Protein AF-A0A7J3TE69-F1 (afdb_monomer_lite)

pLDDT: mean 80.67, std 16.2, range [30.92, 96.31]

Structure (mmCIF, N/CA/C/O backbone):
data_AF-A0A7J3TE69-F1
#
_entry.id   AF-A0A7J3TE69-F1
#
loop_
_atom_site.group_PDB
_atom_site.id
_atom_site.type_symbol
_atom_site.label_atom_id
_atom_site.label_alt_id
_atom_site.label_comp_id
_atom_site.label_asym_id
_atom_site.label_entity_id
_atom_site.label_seq_id
_atom_site.pdbx_PDB_ins_code
_atom_site.Cartn_x
_atom_site.Cartn_y
_atom_site.Cartn_z
_atom_site.occupancy
_atom_site.B_iso_or_equiv
_atom_site.auth_seq_id
_atom_site.auth_comp_id
_atom_site.auth_asym_id
_atom_site.auth_atom_id
_atom_site.pdbx_PDB_model_num
ATOM 1 N N . MET A 1 1 ? -0.058 -12.184 32.319 1.00 67.75 1 MET A N 1
ATOM 2 C CA . MET A 1 1 ? -0.973 -11.135 32.800 1.00 67.75 1 MET A CA 1
ATOM 3 C C . MET A 1 1 ? -2.233 -11.792 33.328 1.00 67.75 1 MET A C 1
ATOM 5 O O . MET A 1 1 ? -2.810 -12.617 32.623 1.00 67.75 1 MET A O 1
ATOM 9 N N . GLN A 1 2 ? -2.607 -11.504 34.573 1.00 76.19 2 GLN A N 1
ATOM 10 C CA . GLN A 1 2 ? -3.849 -12.018 35.156 1.00 76.19 2 GLN A CA 1
ATOM 11 C C . GLN A 1 2 ? -5.079 -11.323 34.552 1.00 76.19 2 GLN A C 1
ATOM 13 O O . GLN A 1 2 ? -5.022 -10.153 34.180 1.00 76.19 2 GLN A O 1
ATOM 18 N N . GLU A 1 3 ? -6.214 -12.022 34.517 1.00 75.25 3 GLU A N 1
ATOM 19 C CA . GLU A 1 3 ? -7.466 -11.538 33.918 1.00 75.25 3 GLU A CA 1
ATOM 20 C C . GLU A 1 3 ? -7.947 -10.202 34.528 1.00 75.25 3 GLU A C 1
ATOM 22 O O . GLU A 1 3 ? -8.330 -9.281 33.807 1.00 75.25 3 GLU A O 1
ATOM 27 N N . LYS A 1 4 ? -7.828 -10.037 35.855 1.00 77.81 4 LYS A N 1
ATOM 28 C CA . LYS A 1 4 ? -8.160 -8.779 36.552 1.00 77.81 4 LYS A CA 1
ATOM 29 C C . LYS A 1 4 ? -7.314 -7.593 36.080 1.00 77.81 4 LYS A C 1
ATOM 31 O O . LYS A 1 4 ? -7.837 -6.490 35.935 1.00 77.81 4 LYS A O 1
ATOM 36 N N . SER A 1 5 ? -6.028 -7.822 35.830 1.00 82.06 5 SER A N 1
ATOM 37 C CA . SER A 1 5 ? -5.099 -6.799 35.352 1.00 82.06 5 SER A CA 1
ATOM 38 C C . SER A 1 5 ? -5.395 -6.422 33.905 1.00 82.06 5 SER A C 1
ATOM 40 O O . SER A 1 5 ? -5.456 -5.238 33.590 1.00 82.06 5 SER A O 1
ATOM 42 N N . SER A 1 6 ? -5.692 -7.405 33.049 1.00 86.62 6 SER A N 1
ATOM 43 C CA . SER A 1 6 ? -6.121 -7.171 31.666 1.00 86.62 6 SER A CA 1
ATOM 44 C C . SER A 1 6 ? -7.394 -6.320 31.588 1.00 86.62 6 SER A C 1
ATOM 46 O O . SER A 1 6 ? -7.429 -5.342 30.840 1.00 86.62 6 SER A O 1
ATOM 48 N N . PHE A 1 7 ? -8.413 -6.625 32.402 1.00 87.75 7 PHE A N 1
ATOM 49 C CA . PHE A 1 7 ? -9.635 -5.815 32.465 1.00 87.75 7 PHE A CA 1
ATOM 50 C C . PHE A 1 7 ? -9.373 -4.388 32.941 1.00 87.75 7 PHE A C 1
ATOM 52 O O . PHE A 1 7 ? -9.910 -3.445 32.361 1.00 87.75 7 PHE A O 1
ATOM 59 N N . PHE A 1 8 ? -8.541 -4.216 33.972 1.00 89.94 8 PHE A N 1
ATOM 60 C CA . PHE A 1 8 ? -8.206 -2.890 34.483 1.00 89.94 8 PHE A CA 1
ATOM 61 C C . PHE A 1 8 ? -7.474 -2.047 33.434 1.00 89.94 8 PHE A C 1
ATOM 63 O O . PHE A 1 8 ? -7.824 -0.886 33.230 1.00 89.94 8 PHE A O 1
ATOM 70 N N . ILE A 1 9 ? -6.496 -2.635 32.735 1.00 91.38 9 ILE A N 1
ATOM 71 C CA . ILE A 1 9 ? -5.743 -1.963 31.669 1.00 91.38 9 ILE A CA 1
ATOM 72 C C . ILE A 1 9 ? -6.695 -1.483 30.567 1.00 91.38 9 ILE A C 1
ATOM 74 O O . ILE A 1 9 ? -6.662 -0.306 30.211 1.00 91.38 9 ILE A O 1
ATOM 78 N N . ILE A 1 10 ? -7.581 -2.358 30.074 1.00 90.62 10 ILE A N 1
ATOM 79 C CA . ILE A 1 10 ? -8.560 -2.010 29.031 1.00 90.62 10 ILE A CA 1
ATOM 80 C C . ILE A 1 10 ? -9.524 -0.920 29.518 1.00 90.62 10 ILE A C 1
ATOM 82 O O . ILE A 1 10 ? -9.766 0.045 28.794 1.00 90.62 10 ILE A O 1
ATOM 86 N N . ASP A 1 11 ? -10.056 -1.030 30.739 1.00 88.88 11 ASP A N 1
ATOM 87 C CA . ASP A 1 11 ? -10.980 -0.036 31.301 1.00 88.88 11 ASP A CA 1
ATOM 88 C C . ASP A 1 11 ? -10.334 1.352 31.414 1.00 88.88 11 ASP A C 1
ATOM 90 O O . ASP A 1 11 ? -10.914 2.343 30.959 1.00 88.88 11 ASP A O 1
ATOM 94 N N . ARG A 1 12 ? -9.114 1.433 31.969 1.00 89.31 12 ARG A N 1
ATOM 95 C CA . ARG A 1 12 ? -8.375 2.702 32.075 1.00 89.31 12 ARG A CA 1
ATOM 96 C C . ARG A 1 12 ? -8.058 3.268 30.699 1.00 89.31 12 ARG A C 1
ATOM 98 O O . ARG A 1 12 ? -8.322 4.445 30.468 1.00 89.31 12 ARG A O 1
ATOM 105 N N . TYR A 1 13 ? -7.557 2.441 29.784 1.00 90.62 13 TYR A N 1
ATOM 106 C CA . TYR A 1 13 ? -7.226 2.870 28.429 1.00 90.62 13 TYR A CA 1
ATOM 107 C C . TYR A 1 13 ? -8.443 3.466 27.708 1.00 90.62 13 TYR A C 1
ATOM 109 O O . TYR A 1 13 ? -8.364 4.581 27.193 1.00 90.62 13 TYR A O 1
ATOM 117 N N . LYS A 1 14 ? -9.595 2.785 27.746 1.00 87.44 14 LYS A N 1
ATOM 118 C CA . LYS A 1 14 ? -10.833 3.240 27.089 1.00 87.44 14 LYS A CA 1
ATOM 119 C C . LYS A 1 14 ? -11.410 4.519 27.682 1.00 87.44 14 LYS A C 1
ATOM 121 O O . LYS A 1 14 ? -11.978 5.312 26.941 1.00 87.44 14 LYS A O 1
ATOM 126 N N . LYS A 1 15 ? -11.329 4.695 29.005 1.00 83.94 15 LYS A N 1
ATOM 127 C CA . LYS A 1 15 ? -11.909 5.859 29.700 1.00 83.94 15 LYS A CA 1
ATOM 128 C C . LYS A 1 15 ? -11.039 7.107 29.632 1.00 83.94 15 LYS A C 1
ATOM 130 O O . LYS A 1 15 ? -11.564 8.209 29.757 1.00 83.94 15 LYS A O 1
ATOM 135 N N . MET A 1 16 ? -9.724 6.932 29.527 1.00 86.94 16 MET A N 1
ATOM 136 C CA . MET A 1 16 ? -8.768 8.034 29.641 1.00 86.94 16 MET A CA 1
ATOM 137 C C . MET A 1 16 ? -8.198 8.473 28.289 1.00 86.94 16 MET A C 1
ATOM 139 O O . MET A 1 16 ? -7.751 9.612 28.175 1.00 86.94 16 MET A O 1
ATOM 143 N N . SER A 1 17 ? -8.224 7.609 27.270 1.00 87.25 17 SER A N 1
ATOM 144 C CA . SER A 1 17 ? -7.862 7.995 25.902 1.00 87.25 17 SER A CA 1
ATOM 145 C C . SER A 1 17 ? -8.943 8.888 25.289 1.00 87.25 17 SER A C 1
ATOM 147 O O . SER A 1 17 ? -10.132 8.738 25.568 1.00 87.25 17 SER A O 1
ATOM 149 N N . TYR A 1 18 ? -8.544 9.842 24.455 1.00 83.62 18 TYR A N 1
ATOM 150 C CA . TYR A 1 18 ? -9.440 10.860 23.906 1.00 83.62 18 TYR A CA 1
ATOM 151 C C . TYR A 1 18 ? -8.976 11.324 22.527 1.00 83.62 18 TYR A C 1
ATOM 153 O O . TYR A 1 18 ? -7.894 10.967 22.084 1.00 83.62 18 TYR A O 1
ATOM 161 N N . ILE A 1 19 ? -9.798 12.102 21.827 1.00 81.88 19 ILE A N 1
ATOM 162 C CA . ILE A 1 19 ? -9.431 12.715 20.548 1.00 81.88 19 ILE A CA 1
ATOM 163 C C . ILE A 1 19 ? -9.353 14.232 20.725 1.00 81.88 19 ILE A C 1
ATOM 165 O O . ILE A 1 19 ? -10.189 14.819 21.412 1.00 81.88 19 ILE A O 1
ATOM 169 N N . THR A 1 20 ? -8.348 14.873 20.135 1.00 78.44 20 THR A N 1
ATOM 170 C CA . THR A 1 20 ? -8.208 16.335 20.112 1.0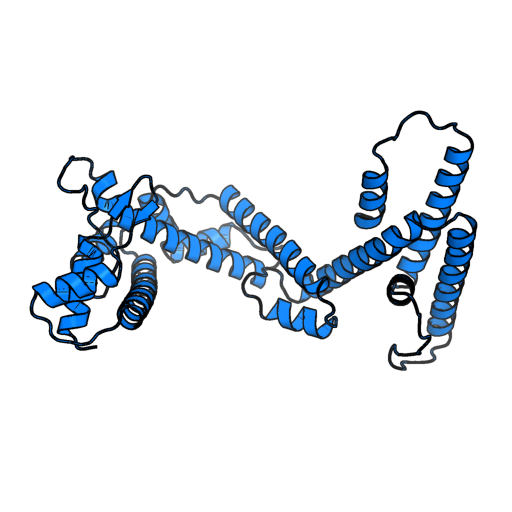0 78.44 20 THR A CA 1
ATOM 171 C C . THR A 1 20 ? -7.841 16.780 18.706 1.00 78.44 20 THR A C 1
ATOM 173 O O . THR A 1 20 ? -6.881 16.279 18.132 1.00 78.44 20 THR A O 1
ATOM 176 N N . GLY A 1 21 ? -8.639 17.665 18.102 1.00 72.44 21 GLY A N 1
ATOM 177 C CA . GLY A 1 21 ? -8.399 18.126 16.728 1.00 72.44 21 GLY A CA 1
ATOM 178 C C . GLY A 1 21 ? -8.255 16.990 15.704 1.00 72.44 21 GLY A C 1
ATOM 179 O O . GLY A 1 21 ? -7.381 17.066 14.850 1.00 72.44 21 GLY A O 1
ATOM 180 N N . TYR A 1 22 ? -9.072 15.933 15.815 1.00 74.38 22 TYR A N 1
ATOM 181 C CA . TYR A 1 22 ? -9.002 14.698 15.009 1.00 74.38 22 TYR A CA 1
ATOM 182 C C . TYR A 1 22 ? -7.755 13.822 15.215 1.00 74.38 22 TYR A C 1
ATOM 184 O O . TYR A 1 22 ? -7.570 12.846 14.494 1.00 74.38 22 TYR A O 1
ATOM 192 N N . ILE A 1 23 ? -6.925 14.119 16.216 1.00 81.81 23 ILE A N 1
ATOM 193 C CA . ILE A 1 23 ? -5.756 13.312 16.571 1.00 81.81 23 ILE A CA 1
ATOM 194 C C . ILE A 1 23 ? -6.097 12.463 17.804 1.00 81.81 23 ILE A C 1
ATOM 196 O O . ILE A 1 23 ? -6.440 13.034 18.849 1.00 81.81 23 ILE A O 1
ATOM 200 N N . PRO A 1 24 ? -6.034 11.120 17.720 1.00 85.44 24 PRO A N 1
ATOM 201 C CA . PRO A 1 24 ? -6.210 10.259 18.883 1.00 85.44 24 PRO A CA 1
ATOM 202 C C . PRO A 1 24 ? -5.036 10.433 19.856 1.00 85.44 24 PRO A C 1
ATOM 204 O O . PRO A 1 24 ? -3.869 10.378 19.475 1.00 85.44 24 PRO A O 1
ATOM 207 N N . VAL A 1 25 ? -5.356 10.626 21.131 1.00 86.12 25 VAL A N 1
ATOM 208 C CA . VAL A 1 25 ? -4.414 10.693 22.248 1.00 86.12 25 VAL A CA 1
ATOM 209 C C . VAL A 1 25 ? -4.677 9.508 23.156 1.00 86.12 25 VAL A C 1
ATOM 211 O O . VAL A 1 25 ? -5.746 9.370 23.755 1.00 86.12 25 VAL A O 1
ATOM 214 N N . GLU A 1 26 ? -3.684 8.638 23.237 1.00 89.44 26 GLU A N 1
ATOM 215 C CA . GLU A 1 26 ? -3.773 7.392 23.978 1.00 89.44 26 GLU A CA 1
ATOM 216 C C . GLU A 1 26 ? -3.303 7.560 25.417 1.00 89.44 26 GLU A C 1
ATOM 218 O O . GLU A 1 26 ? -2.330 8.264 25.697 1.00 89.44 26 GLU A O 1
ATOM 223 N N . TYR A 1 27 ? -3.979 6.879 26.336 1.00 90.50 27 TYR A N 1
ATOM 224 C CA . TYR A 1 27 ? -3.538 6.808 27.719 1.00 90.50 27 TYR A CA 1
ATOM 225 C C . TYR A 1 27 ? -2.358 5.841 27.845 1.00 90.50 27 TYR A C 1
ATOM 227 O O . TYR A 1 27 ? -2.497 4.641 27.607 1.00 90.50 27 TYR A O 1
ATOM 235 N N . GLY A 1 28 ? -1.184 6.377 28.180 1.00 90.50 28 GLY A N 1
ATOM 236 C CA . GLY A 1 28 ? 0.075 5.639 28.125 1.00 90.50 28 GLY A CA 1
ATOM 237 C C . GLY A 1 28 ? 0.238 4.590 29.228 1.00 90.50 28 GLY A C 1
ATOM 238 O O . GLY A 1 28 ? -0.331 4.695 30.317 1.00 90.50 28 GLY A O 1
ATOM 239 N N . ALA A 1 29 ? 1.101 3.599 28.978 1.00 93.19 29 ALA A N 1
ATOM 240 C CA . ALA A 1 29 ? 1.394 2.523 29.926 1.00 93.19 29 ALA A CA 1
ATOM 241 C C . ALA A 1 29 ? 1.879 3.028 31.299 1.00 93.19 29 ALA A C 1
ATOM 243 O O . ALA A 1 29 ? 1.470 2.489 32.326 1.00 93.19 29 ALA A O 1
ATOM 244 N N . LYS A 1 30 ? 2.682 4.102 31.340 1.00 92.88 30 LYS A N 1
ATOM 245 C CA . LYS A 1 30 ? 3.146 4.739 32.591 1.00 92.88 30 LYS A CA 1
ATOM 246 C C . LYS A 1 30 ? 1.998 5.149 33.503 1.00 92.88 30 LYS A C 1
ATOM 248 O O . LYS A 1 30 ? 2.034 4.893 34.709 1.00 92.88 30 LYS A O 1
ATOM 253 N N . ASP A 1 31 ? 0.986 5.780 32.924 1.00 93.12 31 ASP A N 1
ATOM 254 C CA . ASP A 1 31 ? -0.153 6.294 33.669 1.00 93.12 31 ASP A CA 1
ATOM 255 C C . ASP A 1 31 ? -1.071 5.152 34.121 1.00 93.12 31 ASP A C 1
ATOM 257 O O . ASP A 1 31 ? -1.525 5.135 35.266 1.00 93.12 31 ASP A O 1
ATOM 261 N N . ILE A 1 32 ? -1.236 4.126 33.277 1.00 93.19 32 ILE A N 1
ATOM 262 C CA . ILE A 1 32 ? -1.947 2.892 33.634 1.00 93.19 32 ILE A CA 1
ATOM 263 C C . ILE A 1 32 ? -1.267 2.199 34.823 1.00 93.19 32 ILE A C 1
ATOM 265 O O . ILE A 1 32 ? -1.946 1.881 35.796 1.00 93.19 32 ILE A O 1
ATOM 269 N N . ILE A 1 33 ? 0.062 2.033 34.813 1.00 92.19 33 ILE A N 1
ATOM 270 C CA . ILE A 1 33 ? 0.820 1.445 35.938 1.00 92.19 33 ILE A CA 1
ATOM 271 C C . ILE A 1 33 ? 0.638 2.276 37.212 1.00 92.19 33 ILE A C 1
ATOM 273 O O . ILE A 1 33 ? 0.459 1.723 38.300 1.00 92.19 33 ILE A O 1
ATOM 277 N N . SER A 1 34 ? 0.684 3.606 37.096 1.00 91.50 34 SER A N 1
ATOM 278 C CA . SER A 1 34 ? 0.449 4.517 38.222 1.00 91.50 34 SER A CA 1
ATOM 279 C C . SER A 1 34 ? -0.929 4.287 38.847 1.00 91.50 34 SER A C 1
ATOM 281 O O . SER A 1 34 ? -1.051 4.186 40.069 1.00 91.50 34 SER A O 1
ATOM 283 N N . ASP A 1 35 ? -1.964 4.129 38.026 1.00 92.06 35 ASP A N 1
ATOM 284 C CA . ASP A 1 35 ? -3.320 3.876 38.506 1.00 92.06 35 ASP A CA 1
ATOM 285 C C . ASP A 1 35 ? -3.531 2.453 39.024 1.00 92.06 35 ASP A C 1
ATOM 287 O O . ASP A 1 35 ? -4.255 2.275 40.002 1.00 92.06 35 ASP A O 1
ATOM 291 N N . MET A 1 36 ? -2.860 1.454 38.447 1.00 90.12 36 MET A N 1
ATOM 292 C CA . MET A 1 36 ? -2.846 0.083 38.970 1.00 90.12 36 MET A CA 1
ATOM 293 C C . MET A 1 36 ? -2.281 0.048 40.393 1.00 90.12 36 MET A C 1
ATOM 295 O O . MET A 1 36 ? -2.893 -0.541 41.284 1.00 90.12 36 MET A O 1
ATOM 299 N N . LYS A 1 37 ? -1.175 0.766 40.639 1.00 89.50 37 LYS A N 1
ATOM 300 C CA . LYS A 1 37 ? -0.585 0.909 41.981 1.00 89.50 37 LYS A CA 1
ATOM 301 C C . LYS A 1 37 ? -1.543 1.589 42.958 1.00 89.50 37 LYS A C 1
ATOM 303 O O . LYS A 1 37 ? -1.704 1.114 44.078 1.00 89.50 37 LYS A O 1
ATOM 308 N N . LYS A 1 38 ? -2.220 2.669 42.541 1.00 90.12 38 LYS A N 1
ATOM 309 C CA . LYS A 1 38 ? -3.239 3.345 43.372 1.00 90.12 38 LYS A CA 1
ATOM 310 C C . LYS A 1 38 ? -4.443 2.447 43.670 1.00 90.12 38 LYS A C 1
ATOM 312 O O . LYS A 1 38 ? -5.035 2.571 44.735 1.00 90.12 38 LYS A O 1
ATOM 317 N N . ALA A 1 39 ? -4.800 1.560 42.743 1.00 87.00 39 ALA A N 1
ATOM 318 C CA . ALA A 1 39 ? -5.891 0.601 42.891 1.00 87.00 39 ALA A CA 1
ATOM 319 C C . ALA A 1 39 ? -5.508 -0.653 43.704 1.00 87.00 39 ALA A C 1
ATOM 321 O O . ALA A 1 39 ? -6.353 -1.526 43.896 1.00 87.00 39 ALA A O 1
ATOM 322 N N . GLY A 1 40 ? -4.262 -0.757 44.183 1.00 84.62 40 GLY A N 1
ATOM 323 C CA . GLY A 1 40 ? -3.785 -1.910 44.952 1.00 84.62 40 GLY A CA 1
ATOM 324 C C . GLY A 1 40 ? -3.540 -3.166 44.110 1.00 84.62 40 GLY A C 1
ATOM 325 O O . GLY A 1 40 ? -3.572 -4.272 44.642 1.00 84.62 40 GLY A O 1
ATOM 326 N N . ILE A 1 41 ? -3.319 -3.022 42.799 1.00 84.69 41 ILE A N 1
ATOM 327 C CA . ILE A 1 41 ? -2.929 -4.131 41.923 1.00 84.69 41 ILE A CA 1
ATOM 328 C C . ILE A 1 41 ? -1.403 -4.264 41.996 1.00 84.69 41 ILE A C 1
ATOM 330 O O . ILE A 1 41 ? -0.673 -3.494 41.377 1.00 84.69 41 ILE A O 1
ATOM 334 N N . GLU A 1 42 ? -0.921 -5.226 42.788 1.00 69.19 42 GLU A N 1
ATOM 335 C CA . GLU A 1 42 ? 0.509 -5.437 43.087 1.00 69.19 42 GLU A CA 1
ATOM 336 C C . GLU A 1 42 ? 1.292 -6.184 41.982 1.00 69.19 42 GLU A C 1
ATOM 338 O O . GLU A 1 42 ? 2.452 -6.543 42.181 1.00 69.19 42 GLU A O 1
ATOM 343 N N . GLU A 1 43 ? 0.691 -6.439 40.812 1.00 71.94 43 GLU A N 1
ATOM 344 C CA . GLU A 1 43 ? 1.364 -7.159 39.720 1.00 71.94 43 GLU A CA 1
ATOM 345 C C . GLU A 1 43 ? 2.525 -6.317 39.162 1.00 71.94 43 GLU A C 1
ATOM 347 O O . GLU A 1 43 ? 2.350 -5.167 38.752 1.00 71.94 43 GLU A O 1
ATOM 352 N N . ALA A 1 44 ? 3.728 -6.898 39.139 1.00 74.25 44 ALA A N 1
ATOM 353 C CA . ALA A 1 44 ? 4.888 -6.299 38.493 1.00 74.25 44 ALA A CA 1
ATOM 354 C C . ALA A 1 44 ? 4.743 -6.436 36.970 1.00 74.25 44 ALA A C 1
ATOM 356 O O . ALA A 1 44 ? 5.274 -7.370 36.378 1.00 74.25 44 ALA A O 1
ATOM 357 N N . ILE A 1 45 ? 3.982 -5.525 36.361 1.00 85.44 45 ILE A N 1
ATOM 358 C CA . ILE A 1 45 ? 3.821 -5.420 34.908 1.00 85.44 45 ILE A CA 1
ATOM 359 C C . ILE A 1 45 ? 4.657 -4.242 34.411 1.00 85.44 45 ILE A C 1
ATOM 361 O O . ILE A 1 45 ? 4.607 -3.138 34.962 1.00 85.44 45 ILE A O 1
ATOM 365 N N . THR A 1 46 ? 5.439 -4.489 33.370 1.00 90.56 46 THR A N 1
ATOM 366 C CA . THR A 1 46 ? 6.274 -3.488 32.702 1.00 90.56 46 THR A CA 1
ATOM 367 C C . THR A 1 46 ? 5.477 -2.657 31.693 1.00 90.56 46 THR A C 1
ATOM 369 O O . THR A 1 46 ? 4.392 -3.038 31.252 1.00 90.56 46 THR A O 1
ATOM 372 N N . GLU A 1 47 ? 6.020 -1.502 31.298 1.00 93.06 47 GLU A N 1
ATOM 373 C CA . GLU A 1 47 ? 5.407 -0.676 30.249 1.00 93.06 47 GLU A CA 1
ATOM 374 C C . GLU A 1 47 ? 5.304 -1.431 28.917 1.00 93.06 47 GLU A C 1
ATOM 376 O O . GLU A 1 47 ? 4.265 -1.372 28.261 1.00 93.06 47 GLU A O 1
ATOM 381 N N . ASP A 1 48 ? 6.343 -2.188 28.559 1.00 93.88 48 ASP A N 1
ATOM 382 C CA . ASP A 1 48 ? 6.396 -2.962 27.316 1.00 93.88 48 ASP A CA 1
ATOM 383 C C . ASP A 1 48 ? 5.321 -4.054 27.276 1.00 93.88 48 ASP A C 1
ATOM 385 O O . ASP A 1 48 ? 4.669 -4.244 26.251 1.00 93.88 48 ASP A O 1
ATOM 389 N N . GLU A 1 49 ? 5.067 -4.731 28.400 1.00 92.94 49 GLU A N 1
ATOM 390 C CA . GLU A 1 49 ? 4.003 -5.737 28.496 1.00 92.94 49 GLU A CA 1
ATOM 391 C C . GLU A 1 49 ? 2.606 -5.129 28.330 1.00 92.94 49 GLU A C 1
ATOM 393 O O . GLU A 1 49 ? 1.748 -5.740 27.691 1.00 92.94 49 GLU A O 1
ATOM 398 N N . ILE A 1 50 ? 2.366 -3.930 28.874 1.00 92.69 50 ILE A N 1
ATOM 399 C CA . ILE A 1 50 ? 1.096 -3.215 28.682 1.00 92.69 50 ILE A CA 1
ATOM 400 C C . ILE A 1 50 ? 0.952 -2.769 27.231 1.00 92.69 50 ILE A C 1
ATOM 402 O O . ILE A 1 50 ? -0.107 -2.981 26.643 1.00 92.69 50 ILE A O 1
ATOM 406 N N . ASN A 1 51 ? 1.999 -2.189 26.643 1.00 94.38 51 ASN A N 1
ATOM 407 C CA . ASN A 1 51 ? 1.978 -1.732 25.256 1.00 94.38 51 ASN A CA 1
ATOM 408 C C . ASN A 1 51 ? 1.710 -2.899 24.295 1.00 94.38 51 ASN A C 1
ATOM 410 O O . ASN A 1 51 ? 0.779 -2.824 23.495 1.00 94.38 51 ASN A O 1
ATOM 414 N N . ALA A 1 52 ? 2.435 -4.013 24.440 1.00 93.31 52 ALA A N 1
ATOM 415 C CA . ALA A 1 52 ? 2.228 -5.212 23.629 1.00 93.31 52 ALA A CA 1
ATOM 416 C C . ALA A 1 52 ? 0.820 -5.808 23.818 1.00 93.31 52 ALA A C 1
ATOM 418 O O . ALA A 1 52 ? 0.187 -6.267 22.864 1.00 93.31 52 ALA A O 1
ATOM 419 N N . PHE A 1 53 ? 0.294 -5.787 25.047 1.00 93.44 53 PHE A N 1
ATOM 420 C CA . PHE A 1 53 ? -1.069 -6.232 25.328 1.00 93.44 53 PHE A CA 1
ATOM 421 C C . PHE A 1 53 ? -2.128 -5.335 24.672 1.00 93.44 53 PHE A C 1
ATOM 423 O O . PHE A 1 53 ? -3.077 -5.852 24.076 1.00 93.44 53 PHE A O 1
ATOM 430 N N . LEU A 1 54 ? -1.977 -4.011 24.756 1.00 92.81 54 LEU A N 1
ATOM 431 C CA . LEU A 1 54 ? -2.888 -3.046 24.137 1.00 92.81 54 LEU A CA 1
ATOM 432 C C . LEU A 1 54 ? -2.847 -3.138 22.611 1.00 92.81 54 LEU A C 1
ATOM 434 O O . LEU A 1 54 ? -3.904 -3.141 21.984 1.00 92.81 54 LEU A O 1
ATOM 438 N N . GLU A 1 55 ? -1.661 -3.271 22.017 1.00 92.62 55 GLU A N 1
ATOM 439 C CA . GLU A 1 55 ? -1.485 -3.469 20.576 1.00 92.62 55 GLU A CA 1
ATOM 440 C C . GLU A 1 55 ? -2.188 -4.748 20.102 1.00 92.62 55 GLU A C 1
ATOM 442 O O . GLU A 1 55 ? -3.034 -4.710 19.207 1.00 92.62 55 GLU A O 1
ATOM 447 N N . LYS A 1 56 ? -1.936 -5.880 20.768 1.00 93.25 56 LYS A N 1
ATOM 448 C CA . LYS A 1 56 ? -2.608 -7.148 20.453 1.00 93.25 56 LYS A CA 1
ATOM 449 C C . LYS A 1 56 ? -4.130 -7.047 20.595 1.00 93.25 56 LYS A C 1
ATOM 451 O O . LYS A 1 56 ? -4.872 -7.535 19.737 1.00 93.25 56 LYS A O 1
ATOM 456 N N . SER A 1 57 ? -4.603 -6.425 21.674 1.00 92.69 57 SER A N 1
ATOM 457 C CA . SER A 1 57 ? -6.037 -6.251 21.944 1.00 92.69 57 SER A CA 1
ATOM 458 C C . SER A 1 57 ? -6.701 -5.350 20.908 1.00 92.69 57 SER A C 1
ATOM 460 O O . SER A 1 57 ? -7.841 -5.591 20.515 1.00 92.69 57 SER A O 1
ATOM 462 N N . ARG A 1 58 ? -5.980 -4.341 20.419 1.00 92.31 58 ARG A N 1
ATOM 463 C CA . ARG A 1 58 ? -6.422 -3.436 19.359 1.00 92.31 58 ARG A CA 1
ATOM 464 C C . ARG A 1 58 ? -6.555 -4.151 18.024 1.00 92.31 58 ARG A C 1
ATOM 466 O O . ARG A 1 58 ? -7.628 -4.090 17.436 1.00 92.31 58 ARG A O 1
ATOM 473 N N . ASN A 1 59 ? -5.543 -4.913 17.615 1.00 92.25 59 ASN A N 1
ATOM 474 C CA . ASN A 1 59 ? -5.609 -5.717 16.391 1.00 92.25 59 ASN A CA 1
ATOM 475 C C . ASN A 1 59 ? -6.781 -6.712 16.446 1.00 92.25 59 ASN A C 1
ATOM 477 O O . ASN A 1 59 ? -7.581 -6.789 15.518 1.00 92.25 59 ASN A O 1
ATOM 481 N N . THR A 1 60 ? -6.972 -7.368 17.596 1.00 93.56 60 THR A N 1
ATOM 482 C CA . THR A 1 60 ? -8.127 -8.256 17.825 1.00 93.56 60 THR A CA 1
ATOM 483 C C . THR A 1 60 ? -9.459 -7.494 17.753 1.00 93.56 60 THR A C 1
ATOM 485 O O . THR A 1 60 ? -10.445 -7.999 17.218 1.00 93.56 60 THR A O 1
ATOM 488 N N . SER A 1 61 ? -9.507 -6.269 18.288 1.00 93.94 61 SER A N 1
ATOM 489 C CA . SER A 1 61 ? -10.695 -5.409 18.216 1.00 93.94 61 SER A CA 1
ATOM 490 C C . SER A 1 61 ? -11.025 -5.055 16.766 1.00 93.94 61 SER A C 1
ATOM 492 O O . SER A 1 61 ? -12.195 -5.083 16.398 1.00 93.94 61 SER A O 1
ATOM 494 N N . TYR A 1 62 ? -10.018 -4.766 15.937 1.00 95.25 62 TYR A N 1
ATOM 495 C CA . TYR A 1 62 ? -10.205 -4.433 14.522 1.00 95.25 62 TYR A CA 1
ATOM 496 C C . TYR A 1 62 ? -10.772 -5.589 13.724 1.00 95.25 62 TYR A C 1
ATOM 498 O O . TYR A 1 62 ? -11.756 -5.401 13.015 1.00 95.25 62 TYR A O 1
ATOM 506 N N . GLU A 1 63 ? -10.219 -6.787 13.895 1.00 94.94 63 GLU A N 1
ATOM 507 C CA . GLU A 1 63 ? -10.742 -7.993 13.252 1.00 94.94 63 GLU A CA 1
ATOM 508 C C . GLU A 1 63 ? -12.201 -8.247 13.645 1.00 94.94 63 GLU A C 1
ATOM 510 O O . GLU A 1 63 ? -13.038 -8.534 12.791 1.00 94.94 63 GLU A O 1
ATOM 515 N N . LYS A 1 64 ? -12.541 -8.076 14.930 1.00 95.94 64 LYS A N 1
ATOM 516 C CA . LYS A 1 64 ? -13.918 -8.245 15.419 1.00 95.94 64 LYS A CA 1
ATOM 517 C C . LYS A 1 64 ? -14.865 -7.171 14.893 1.00 95.94 64 LYS A C 1
ATOM 519 O O . LYS A 1 64 ? -15.998 -7.491 14.543 1.00 95.94 64 LYS A O 1
ATOM 524 N N . ILE A 1 65 ? -14.431 -5.914 14.830 1.00 96.06 65 ILE A N 1
ATOM 525 C CA . ILE A 1 65 ? -15.231 -4.821 14.260 1.00 96.06 65 ILE A CA 1
ATOM 526 C C . ILE A 1 65 ? -15.472 -5.068 12.781 1.00 96.06 65 ILE A C 1
ATOM 528 O O . ILE A 1 65 ? -16.613 -4.996 12.340 1.00 96.06 65 ILE A O 1
ATOM 532 N N . LEU A 1 66 ? -14.429 -5.423 12.034 1.00 96.31 66 LEU A N 1
ATOM 533 C CA . LEU A 1 66 ? -14.551 -5.756 10.625 1.00 96.31 66 LEU A CA 1
ATOM 534 C C . LEU A 1 66 ? -15.482 -6.958 10.413 1.00 96.31 66 LEU A C 1
ATOM 536 O O . LEU A 1 66 ? -16.350 -6.907 9.547 1.00 96.31 66 LEU A O 1
ATOM 540 N N . GLY A 1 67 ? -15.367 -8.003 11.237 1.00 96.31 67 GLY A N 1
ATOM 541 C CA . GLY A 1 67 ? -16.296 -9.136 11.229 1.00 96.31 67 GLY A CA 1
ATOM 542 C C . GLY A 1 67 ? -17.744 -8.692 11.433 1.00 96.31 67 GLY A C 1
ATOM 543 O O . GLY A 1 67 ? -18.615 -9.059 10.651 1.00 96.31 67 GLY A O 1
ATOM 544 N N . LYS A 1 68 ? -17.991 -7.806 12.404 1.00 96.12 68 LYS A N 1
ATOM 545 C CA . LYS A 1 68 ? -19.325 -7.243 12.653 1.00 96.12 68 LYS A CA 1
ATOM 546 C C . LYS A 1 68 ? -19.854 -6.391 11.505 1.00 96.12 68 LYS A C 1
ATOM 548 O O . LYS A 1 68 ? -21.044 -6.460 11.206 1.00 96.12 68 LYS A O 1
ATOM 553 N N . ILE A 1 69 ? -18.990 -5.605 10.863 1.00 95.69 69 ILE A N 1
ATOM 554 C CA . ILE A 1 69 ? -19.342 -4.858 9.652 1.00 95.69 69 ILE A CA 1
ATOM 555 C C . ILE A 1 69 ? -19.818 -5.846 8.587 1.00 95.69 69 ILE A C 1
ATOM 557 O O . ILE A 1 69 ? -20.944 -5.718 8.119 1.00 95.69 69 ILE A O 1
ATOM 561 N N . LYS A 1 70 ? -19.029 -6.888 8.297 1.00 95.50 70 LYS A N 1
ATOM 562 C CA . LYS A 1 70 ? -19.356 -7.907 7.287 1.00 95.50 70 LYS A CA 1
ATOM 563 C C . LYS A 1 70 ? -20.612 -8.715 7.609 1.00 95.50 70 LYS A C 1
ATOM 565 O O . LYS A 1 70 ? -21.349 -9.072 6.697 1.00 95.50 70 LYS A O 1
ATOM 570 N N . GLU A 1 71 ? -20.896 -8.950 8.889 1.00 96.12 71 GLU A N 1
ATOM 571 C CA . GLU A 1 71 ? -22.146 -9.556 9.378 1.00 96.12 71 GLU A CA 1
ATOM 572 C C . GLU A 1 71 ? -23.374 -8.648 9.198 1.00 96.12 71 GLU A C 1
ATOM 574 O O . GLU A 1 71 ? -24.508 -9.089 9.386 1.00 96.12 71 GLU A O 1
ATOM 579 N N . GLY A 1 72 ? -23.174 -7.383 8.829 1.00 93.31 72 GLY A N 1
ATOM 580 C CA . GLY A 1 72 ? -24.253 -6.441 8.597 1.00 93.31 72 GLY A CA 1
ATOM 581 C C . GLY A 1 72 ? -24.745 -5.759 9.870 1.00 93.31 72 GLY A C 1
ATOM 582 O O . GLY A 1 72 ? -25.900 -5.329 9.901 1.00 93.31 72 GLY A O 1
ATOM 583 N N . HIS A 1 73 ? -23.891 -5.546 10.873 1.00 95.56 73 HIS A N 1
ATOM 584 C CA . HIS A 1 73 ? -24.187 -4.648 11.997 1.00 95.56 73 HIS A CA 1
ATOM 585 C C . HIS A 1 73 ? -24.050 -3.160 11.615 1.00 95.56 73 HIS A C 1
ATOM 587 O O . HIS A 1 73 ? -23.226 -2.804 10.770 1.00 95.56 73 HIS A O 1
ATOM 593 N N . SER A 1 74 ? -24.866 -2.286 12.216 1.00 93.88 74 SER A N 1
ATOM 594 C CA . SER A 1 74 ? -24.732 -0.825 12.054 1.00 93.88 74 SER A CA 1
ATOM 595 C C . SER A 1 74 ? -23.557 -0.272 12.872 1.00 93.88 74 SER A C 1
ATOM 597 O O . SER A 1 74 ? -23.095 -0.913 13.822 1.00 93.88 74 SER A O 1
ATOM 599 N N . VAL A 1 75 ? -23.102 0.948 12.567 1.00 91.69 75 VAL A N 1
ATOM 600 C CA . VAL A 1 75 ? -22.094 1.670 13.368 1.00 91.69 75 VAL A CA 1
ATOM 601 C C . VAL A 1 75 ? -22.549 1.779 14.824 1.00 91.69 75 VAL A C 1
ATOM 603 O O . VAL A 1 75 ? -21.754 1.576 15.745 1.00 91.69 75 VAL A O 1
ATOM 606 N N . PHE A 1 76 ? -23.842 2.028 15.046 1.00 90.19 76 PHE A N 1
ATOM 607 C CA . PHE A 1 76 ? -24.420 2.099 16.384 1.00 90.19 76 PHE A CA 1
ATOM 608 C C . PHE A 1 76 ? -24.330 0.760 17.132 1.00 90.19 76 PHE A C 1
ATOM 610 O O . PHE A 1 76 ? -23.932 0.740 18.297 1.00 90.19 76 PHE A O 1
ATOM 617 N N . ASP A 1 77 ? -24.640 -0.364 16.480 1.00 92.94 77 ASP A N 1
ATOM 618 C CA . ASP A 1 77 ? -24.545 -1.694 17.102 1.00 92.94 77 ASP A CA 1
ATOM 619 C C . ASP A 1 77 ? -23.100 -2.034 17.485 1.00 92.94 77 ASP A C 1
ATOM 621 O O . ASP A 1 77 ? -22.830 -2.536 18.581 1.00 92.94 77 ASP A O 1
ATOM 625 N N . ILE A 1 78 ? -22.156 -1.720 16.592 1.00 94.06 78 ILE A N 1
ATOM 626 C CA . ILE A 1 78 ? -20.722 -1.917 16.818 1.00 94.06 78 ILE A CA 1
ATOM 627 C C . ILE A 1 78 ? -20.255 -1.054 17.993 1.00 94.06 78 ILE A C 1
ATOM 629 O O . ILE A 1 78 ? -19.528 -1.542 18.860 1.00 94.06 78 ILE A O 1
ATOM 633 N N . MET A 1 79 ? -20.710 0.197 18.068 1.00 91.25 79 MET A N 1
ATOM 634 C CA . MET A 1 79 ? -20.421 1.100 19.180 1.00 91.25 79 MET A CA 1
ATOM 635 C C . MET A 1 79 ? -20.960 0.545 20.504 1.00 91.25 79 MET A C 1
ATOM 637 O O . MET A 1 79 ? -20.221 0.482 21.486 1.00 91.25 79 MET A O 1
ATOM 641 N N . GLN A 1 80 ? -22.219 0.098 20.557 1.00 89.25 80 GLN A N 1
ATOM 642 C CA . GLN A 1 80 ? -22.802 -0.468 21.782 1.00 89.25 80 GLN A CA 1
ATOM 643 C C . GLN A 1 80 ? -22.054 -1.720 22.239 1.00 89.25 80 GLN A C 1
ATOM 645 O O . GLN A 1 80 ? -21.711 -1.842 23.419 1.00 89.25 80 GLN A O 1
ATOM 650 N N . TRP A 1 81 ? -21.737 -2.623 21.308 1.00 92.31 81 TRP A N 1
ATOM 651 C CA . TRP A 1 81 ? -20.900 -3.781 21.605 1.00 92.31 81 TRP A CA 1
ATOM 652 C C . TRP A 1 81 ? -19.543 -3.345 22.148 1.00 92.31 81 TRP A C 1
ATOM 654 O O . TRP A 1 81 ? -19.127 -3.813 23.206 1.00 92.31 81 TRP A O 1
ATOM 664 N N . CYS A 1 82 ? -18.873 -2.415 21.470 1.00 91.38 82 CYS A N 1
ATOM 665 C CA . CYS A 1 82 ? -17.560 -1.961 21.886 1.00 91.38 82 CYS A CA 1
ATOM 666 C C . CYS A 1 82 ? -17.608 -1.288 23.265 1.00 91.38 82 CYS A C 1
ATOM 668 O O . CYS A 1 82 ? -16.670 -1.419 24.043 1.00 91.38 82 CYS A O 1
ATOM 670 N N . ARG A 1 83 ? -18.715 -0.633 23.635 1.00 84.50 83 ARG A N 1
ATOM 671 C CA . ARG A 1 83 ? -18.885 0.021 24.941 1.00 84.50 83 ARG A CA 1
ATOM 672 C C . ARG A 1 83 ? -18.906 -0.975 26.083 1.00 84.50 83 ARG A C 1
ATOM 674 O O . ARG A 1 83 ? -18.284 -0.734 27.114 1.00 84.50 83 ARG A O 1
ATOM 681 N N . LEU A 1 84 ? -19.633 -2.067 25.889 1.00 83.69 84 LEU A N 1
ATOM 682 C CA . LEU A 1 84 ? -19.896 -3.067 26.919 1.00 83.69 84 LEU A CA 1
ATOM 683 C C . LEU A 1 84 ? -18.845 -4.179 26.934 1.00 83.69 84 LEU A C 1
ATOM 685 O O . LEU A 1 84 ? -18.634 -4.814 27.963 1.00 83.69 84 LEU A O 1
ATOM 689 N N . SER A 1 85 ? -18.191 -4.414 25.800 1.00 86.25 85 SER A N 1
ATOM 690 C CA . SER A 1 85 ? -17.242 -5.500 25.625 1.00 86.25 85 SER A CA 1
ATOM 691 C C . SER A 1 85 ? -15.843 -5.125 26.097 1.00 86.25 85 SER A C 1
ATOM 693 O O . SER A 1 85 ? -15.302 -4.062 25.780 1.00 86.25 85 SER A O 1
ATOM 695 N N . THR A 1 86 ? -15.224 -6.059 26.806 1.00 81.12 86 THR A N 1
ATOM 696 C CA . THR A 1 86 ? -13.797 -6.047 27.139 1.00 81.12 86 THR A CA 1
ATOM 697 C C . THR A 1 86 ? -12.943 -6.515 25.966 1.00 81.12 86 THR A C 1
ATOM 699 O O . THR A 1 86 ? -11.756 -6.233 25.927 1.00 81.12 86 THR A O 1
ATOM 702 N N . ASP A 1 87 ? -13.549 -7.158 24.967 1.00 85.75 87 ASP A N 1
ATOM 703 C CA . ASP A 1 87 ? -12.873 -7.553 23.730 1.00 85.75 87 ASP A CA 1
ATOM 704 C C . ASP A 1 87 ? -12.684 -6.391 22.746 1.00 85.75 87 ASP A C 1
ATOM 706 O O . ASP A 1 87 ? -12.095 -6.584 21.685 1.00 85.75 87 ASP A O 1
ATOM 710 N N . CYS A 1 88 ? -13.222 -5.211 23.067 1.00 89.81 88 CY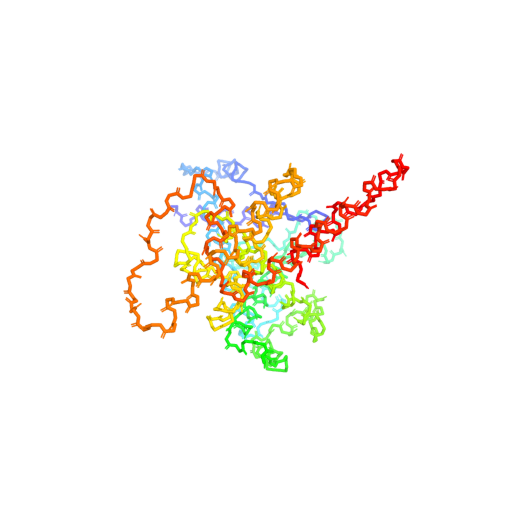S A N 1
ATOM 711 C CA . CYS A 1 88 ? -13.018 -3.994 22.299 1.00 89.81 88 CYS A CA 1
ATOM 712 C C . CYS A 1 88 ? -12.256 -2.978 23.143 1.00 89.81 88 CYS A C 1
ATOM 714 O O . CYS A 1 88 ? -12.794 -2.459 24.125 1.00 89.81 88 CYS A O 1
ATOM 716 N N . VAL A 1 89 ? -11.021 -2.675 22.745 1.00 90.50 89 VAL A N 1
ATOM 717 C CA . VAL A 1 89 ? -10.156 -1.701 23.432 1.00 90.50 89 VAL A CA 1
ATOM 718 C C . VAL A 1 89 ? -10.353 -0.267 22.923 1.00 90.50 89 VAL A C 1
ATOM 720 O O . VAL A 1 89 ? -9.744 0.660 23.450 1.00 90.50 89 VAL A O 1
ATOM 723 N N . ILE A 1 90 ? -11.216 -0.063 21.921 1.00 89.94 90 ILE A N 1
ATOM 724 C CA . ILE A 1 90 ? -11.430 1.253 21.314 1.00 89.94 90 ILE A CA 1
ATOM 725 C C . ILE A 1 90 ? -12.159 2.186 22.299 1.00 89.94 90 ILE A C 1
ATOM 727 O O . ILE A 1 90 ? -13.234 1.839 22.803 1.00 89.94 90 ILE A O 1
ATOM 731 N N . PRO A 1 91 ? -11.600 3.374 22.580 1.00 86.75 91 PRO A N 1
ATOM 732 C CA . PRO A 1 91 ? -12.257 4.414 23.362 1.00 86.75 91 PRO A CA 1
ATOM 733 C C . PRO A 1 91 ? -13.537 4.914 22.683 1.00 86.75 91 PRO A C 1
ATOM 735 O O . PRO A 1 91 ? -13.529 5.278 21.509 1.00 86.75 91 PRO A O 1
ATOM 738 N N . ILE A 1 92 ? -14.636 4.967 23.438 1.00 78.25 92 ILE A N 1
ATOM 739 C CA . ILE A 1 92 ? -15.941 5.457 22.947 1.00 78.25 92 ILE A CA 1
ATOM 740 C C . ILE A 1 92 ? -16.276 6.830 23.492 1.00 78.25 92 ILE A C 1
ATOM 742 O O . ILE A 1 92 ? -16.982 7.576 22.831 1.00 78.25 92 ILE A O 1
ATOM 746 N N . CYS A 1 93 ? -15.776 7.164 24.679 1.00 66.94 93 CYS A N 1
ATOM 747 C CA . CYS A 1 93 ? -15.991 8.464 25.282 1.00 66.94 93 CYS A CA 1
ATOM 748 C C . CYS A 1 93 ? -14.648 9.174 25.416 1.00 66.94 93 CYS A C 1
ATOM 750 O O . CYS A 1 93 ? -13.805 8.739 26.196 1.00 66.94 93 CYS A O 1
ATOM 752 N N . SER A 1 94 ? -14.456 10.274 24.686 1.00 56.34 94 SER A N 1
ATOM 753 C CA . SER A 1 94 ? -13.346 11.190 24.958 1.00 56.34 94 SER A CA 1
ATOM 754 C C . SER A 1 94 ? -13.521 11.836 26.346 1.00 56.34 94 SER A C 1
ATOM 756 O O . SER A 1 94 ? -14.648 12.030 26.805 1.00 56.34 94 SER A O 1
ATOM 758 N N . LEU A 1 95 ? -12.436 12.233 27.022 1.00 52.91 95 LEU A N 1
ATOM 759 C CA . LEU A 1 95 ? -12.494 13.002 28.284 1.00 52.91 95 LEU A CA 1
ATOM 760 C C . LEU A 1 95 ? -13.383 14.267 28.195 1.00 52.91 95 LEU A C 1
ATOM 762 O O . LEU A 1 95 ? -13.808 14.791 29.221 1.00 52.91 95 LEU A O 1
ATOM 766 N N . GLN A 1 96 ? -13.692 14.739 26.981 1.00 48.75 96 GLN A N 1
ATOM 767 C CA . GLN A 1 96 ? -14.582 15.868 26.700 1.00 48.75 96 GLN A CA 1
ATOM 768 C C . GLN A 1 96 ? -16.084 15.515 26.685 1.00 48.75 96 GLN A C 1
ATOM 770 O O . GLN A 1 96 ? -16.910 16.426 26.635 1.00 48.75 96 GLN A O 1
ATOM 775 N N . CYS A 1 97 ? -16.469 14.236 26.802 1.00 51.06 97 CYS A N 1
ATOM 776 C CA . CYS A 1 97 ? -17.877 13.799 26.840 1.00 51.06 97 CYS A CA 1
ATOM 777 C C . CYS A 1 97 ? -18.689 14.412 27.988 1.00 51.06 97 CYS A C 1
ATOM 779 O O . CYS A 1 97 ? -19.915 14.426 27.943 1.00 51.06 97 CYS A O 1
ATOM 781 N N . SER A 1 98 ? -18.024 14.887 29.040 1.00 50.16 98 SER A N 1
ATOM 782 C CA . SER A 1 98 ? -18.665 15.466 30.219 1.00 50.16 98 SER A CA 1
ATOM 783 C C . SER A 1 98 ? -18.896 16.978 30.126 1.00 50.16 98 SER A C 1
ATOM 785 O O . SER A 1 98 ? -19.540 17.521 31.022 1.00 50.16 98 SER A O 1
ATOM 787 N N . VAL A 1 99 ? -18.394 17.669 29.087 1.00 45.34 99 VAL A N 1
ATOM 788 C CA . VAL A 1 99 ? -18.320 19.147 29.094 1.00 45.34 99 VAL A CA 1
ATOM 789 C C . VAL A 1 99 ? -19.181 19.845 28.032 1.00 45.34 99 VAL A C 1
ATOM 791 O O . VAL A 1 99 ? -19.559 20.995 28.244 1.00 45.34 99 VAL A O 1
ATOM 794 N N . SER A 1 100 ? -19.609 19.201 26.945 1.00 43.62 100 SER A N 1
ATOM 795 C CA . SER A 1 100 ? -20.547 19.851 26.012 1.00 43.62 100 SER A CA 1
ATOM 796 C C . SER A 1 100 ? -21.357 18.853 25.196 1.00 43.62 100 SER A C 1
ATOM 798 O O . SER A 1 100 ? -20.796 17.904 24.659 1.00 43.62 100 SER A O 1
ATOM 800 N N . GLY A 1 101 ? -22.667 19.101 25.087 1.00 42.62 101 GLY A N 1
ATOM 801 C CA . GLY A 1 101 ? -23.670 18.277 24.397 1.00 42.62 101 GLY A CA 1
ATOM 802 C C . GLY A 1 101 ? -23.552 18.240 22.870 1.00 42.62 101 GLY A C 1
ATOM 803 O O . GLY A 1 101 ? -24.534 18.481 22.178 1.00 42.62 101 GLY A O 1
ATOM 804 N N . ALA A 1 102 ? -22.356 17.968 22.354 1.00 47.00 102 ALA A N 1
ATOM 805 C CA . ALA A 1 102 ? -22.113 17.636 20.959 1.00 47.00 102 ALA A CA 1
ATOM 806 C C . ALA A 1 102 ? -21.766 16.144 20.889 1.00 47.00 102 ALA A C 1
ATOM 808 O O . ALA A 1 102 ? -20.622 15.756 21.135 1.00 47.00 102 ALA A O 1
ATOM 809 N N . ASP A 1 103 ? -22.763 15.313 20.578 1.00 51.72 103 ASP A N 1
ATOM 810 C CA . ASP A 1 103 ? -22.606 13.858 20.437 1.00 51.72 103 ASP A CA 1
ATOM 811 C C . ASP A 1 103 ? -21.483 13.490 19.441 1.00 51.72 103 ASP A C 1
ATOM 813 O O . ASP A 1 103 ? -20.774 12.504 19.638 1.00 51.72 103 ASP A O 1
ATOM 817 N N . ASP A 1 104 ? -21.223 14.346 18.447 1.00 51.62 104 ASP A N 1
ATOM 818 C CA . ASP A 1 104 ? -20.159 14.170 17.448 1.00 51.62 104 ASP A CA 1
ATOM 819 C C . ASP A 1 104 ? -18.736 14.181 18.047 1.00 51.62 104 ASP A C 1
ATOM 821 O O . ASP A 1 104 ? -17.840 13.498 17.548 1.00 51.62 104 ASP A O 1
ATOM 825 N N . VAL A 1 105 ? -18.508 14.917 19.145 1.00 56.88 105 VAL A N 1
ATOM 826 C CA . VAL A 1 105 ? -17.209 14.947 19.853 1.00 56.88 105 VAL A CA 1
ATOM 827 C C . VAL A 1 105 ? -17.094 13.780 20.834 1.00 56.88 105 VAL A C 1
ATOM 829 O O . VAL A 1 105 ? -15.988 13.303 21.122 1.00 56.88 105 VAL A O 1
ATOM 832 N N . ALA A 1 106 ? -18.232 13.291 21.334 1.00 60.50 106 ALA A N 1
ATOM 833 C CA . ALA A 1 106 ? -18.258 12.216 22.311 1.00 60.50 106 ALA A CA 1
ATOM 834 C C . ALA A 1 106 ? -17.662 10.926 21.730 1.00 60.50 106 ALA A C 1
ATOM 836 O O . ALA A 1 106 ? -16.786 10.329 22.357 1.00 60.50 106 ALA A O 1
ATOM 837 N N . TYR A 1 107 ? -18.047 10.590 20.494 1.00 77.50 107 TYR A N 1
ATOM 838 C CA . TYR A 1 107 ? -17.643 9.370 19.785 1.00 77.50 107 TYR A CA 1
ATOM 839 C C . TYR A 1 107 ? -16.482 9.561 18.805 1.00 77.50 107 TYR A C 1
ATOM 841 O O . TYR A 1 107 ? -16.154 8.644 18.056 1.00 77.50 107 TYR A O 1
ATOM 849 N N . GLY A 1 108 ? -15.833 10.729 18.797 1.00 79.69 108 GLY A N 1
ATOM 850 C CA . GLY A 1 108 ? -14.842 11.068 17.775 1.00 79.69 108 GLY A CA 1
ATOM 851 C C . GLY A 1 108 ? -13.674 10.075 17.675 1.00 79.69 108 GLY A C 1
ATOM 852 O O . GLY A 1 108 ? -13.240 9.773 16.567 1.00 79.69 108 GLY A O 1
ATOM 853 N N . TYR A 1 109 ? -13.205 9.511 18.798 1.00 87.44 109 TYR A N 1
ATOM 854 C CA . TYR A 1 109 ? -12.160 8.473 18.781 1.00 87.44 109 TYR A CA 1
ATOM 855 C C . TYR A 1 109 ? -12.674 7.184 18.129 1.00 87.44 109 TYR A C 1
ATOM 857 O O . TYR A 1 109 ? -12.047 6.660 17.212 1.00 87.44 109 TYR A O 1
ATOM 865 N N . PHE A 1 110 ? -13.832 6.687 18.570 1.00 89.94 110 PHE A N 1
ATOM 866 C CA . PHE A 1 110 ? -14.449 5.493 17.996 1.00 89.94 110 PHE A CA 1
ATOM 867 C C . PHE A 1 110 ? -14.683 5.658 16.492 1.00 89.94 110 PHE A C 1
ATOM 869 O O . PHE A 1 110 ? -14.298 4.791 15.713 1.00 89.94 110 PHE A O 1
ATOM 876 N N . ASN A 1 111 ? -15.228 6.802 16.081 1.00 88.50 111 ASN A N 1
ATOM 877 C CA . ASN A 1 111 ? -15.485 7.097 14.680 1.00 88.50 111 ASN A CA 1
ATOM 878 C C . ASN A 1 111 ? -14.193 7.153 13.856 1.00 88.50 111 ASN A C 1
ATOM 880 O O . ASN A 1 111 ? -14.144 6.601 12.759 1.00 88.50 111 ASN A O 1
ATOM 884 N N . PHE A 1 112 ? -13.140 7.780 14.388 1.00 89.19 112 PHE A N 1
ATOM 885 C CA . PHE A 1 112 ? -11.819 7.801 13.759 1.00 89.19 112 PHE A CA 1
ATOM 886 C C . PHE A 1 112 ? -11.288 6.381 13.523 1.00 89.19 112 PHE A C 1
ATOM 888 O O . PHE A 1 112 ? -10.852 6.049 12.422 1.00 89.19 112 PHE A O 1
ATOM 895 N N . GLU A 1 113 ? -11.373 5.524 14.538 1.00 91.81 113 GLU A N 1
ATOM 896 C CA . GLU A 1 113 ? -10.885 4.152 14.453 1.00 91.81 113 GLU A CA 1
ATOM 897 C C . GLU A 1 113 ? -11.703 3.286 13.491 1.00 91.81 113 GLU A C 1
ATOM 899 O O . GLU A 1 113 ? -11.127 2.582 12.665 1.00 91.81 113 GLU A O 1
ATOM 904 N N . VAL A 1 114 ? -13.035 3.360 13.543 1.00 92.50 114 VAL A N 1
ATOM 905 C CA . VAL A 1 114 ? -13.909 2.621 12.618 1.00 92.50 114 VAL A CA 1
ATOM 906 C C . VAL A 1 114 ? -13.679 3.070 11.179 1.00 92.50 114 VAL A C 1
ATOM 908 O O . VAL A 1 114 ? -13.545 2.224 10.298 1.00 92.50 114 VAL A O 1
ATOM 911 N N . LYS A 1 115 ? -13.553 4.380 10.940 1.00 92.12 115 LYS A N 1
ATOM 912 C CA . LYS A 1 115 ? -13.205 4.916 9.622 1.00 92.12 115 LYS A CA 1
ATOM 913 C C . LYS A 1 115 ? -11.881 4.341 9.122 1.00 92.12 115 LYS A C 1
ATOM 915 O O . LYS A 1 115 ? -11.834 3.845 8.003 1.00 92.12 115 LYS A O 1
ATOM 920 N N . ARG A 1 116 ? -10.845 4.312 9.965 1.00 92.31 116 ARG A N 1
ATOM 921 C CA . ARG A 1 116 ? -9.552 3.714 9.607 1.00 92.31 116 ARG A CA 1
ATOM 922 C C . ARG A 1 116 ? -9.665 2.223 9.273 1.00 92.31 116 ARG A C 1
ATOM 924 O O . ARG A 1 116 ? -9.023 1.765 8.335 1.00 92.31 116 ARG A O 1
ATOM 931 N N . ILE A 1 117 ? -10.470 1.457 10.014 1.00 94.62 117 ILE A N 1
ATOM 932 C CA . ILE A 1 117 ? -10.706 0.030 9.726 1.00 94.62 117 ILE A CA 1
ATOM 933 C C . ILE A 1 117 ? -11.358 -0.142 8.348 1.00 94.62 117 ILE A C 1
ATOM 935 O O . ILE A 1 117 ? -10.924 -0.992 7.573 1.00 94.62 117 ILE A O 1
ATOM 939 N N . ILE A 1 118 ? -12.370 0.672 8.035 1.00 93.00 118 ILE A N 1
ATOM 940 C CA . ILE A 1 118 ? -13.060 0.647 6.738 1.00 93.00 118 ILE A CA 1
ATOM 941 C C . ILE A 1 118 ? -12.104 1.035 5.610 1.00 93.00 118 ILE A C 1
ATOM 943 O O . ILE A 1 118 ? -12.077 0.356 4.589 1.00 93.00 118 ILE A O 1
ATOM 947 N N . GLU A 1 119 ? -11.314 2.097 5.788 1.00 91.75 119 GLU A N 1
ATOM 948 C CA . GLU A 1 119 ? -10.315 2.534 4.806 1.00 91.75 119 GLU A CA 1
ATOM 949 C C . GLU A 1 119 ? -9.293 1.425 4.545 1.00 91.75 119 GLU A C 1
ATOM 951 O O . GLU A 1 119 ? -9.120 1.034 3.396 1.00 91.75 119 GLU A O 1
ATOM 956 N N . ASN A 1 120 ? -8.708 0.830 5.588 1.00 92.88 120 ASN A N 1
ATOM 957 C CA . ASN A 1 120 ? -7.748 -0.267 5.443 1.00 92.88 120 ASN A CA 1
ATOM 958 C C . ASN A 1 120 ? -8.343 -1.485 4.722 1.00 92.88 120 ASN A C 1
ATOM 960 O O . ASN A 1 120 ? -7.678 -2.104 3.891 1.00 92.88 120 ASN A O 1
ATOM 964 N N . GLU A 1 121 ? -9.591 -1.844 5.029 1.00 93.62 121 GLU A N 1
ATOM 965 C CA . GLU A 1 121 ? -10.256 -2.956 4.354 1.00 93.62 121 GLU A CA 1
ATOM 966 C C . GLU A 1 121 ? -10.574 -2.626 2.892 1.00 93.62 121 GLU A C 1
ATOM 968 O O . GLU A 1 121 ? -10.370 -3.469 2.016 1.00 93.62 121 GLU A O 1
ATOM 973 N N . LEU A 1 122 ? -11.025 -1.399 2.615 1.00 91.75 122 LEU A N 1
ATOM 974 C CA . LEU A 1 122 ? -11.225 -0.905 1.257 1.00 91.75 122 LEU A CA 1
ATOM 975 C C . LEU A 1 122 ? -9.916 -1.005 0.471 1.00 91.75 122 LEU A C 1
ATOM 977 O O . LEU A 1 122 ? -9.905 -1.593 -0.607 1.00 91.75 122 LEU A O 1
ATOM 981 N N . GLU A 1 123 ? -8.804 -0.510 1.018 1.00 91.62 123 GLU A N 1
ATOM 982 C CA . GLU A 1 123 ? -7.496 -0.626 0.374 1.00 91.62 123 GLU A CA 1
ATOM 983 C C . GLU A 1 123 ? -7.126 -2.087 0.103 1.00 91.62 123 GLU A C 1
ATOM 985 O O . GLU A 1 123 ? -6.718 -2.421 -1.009 1.00 91.62 123 GLU A O 1
ATOM 990 N N . ARG A 1 124 ? -7.308 -2.978 1.085 1.00 92.00 124 ARG A N 1
ATOM 991 C CA . ARG A 1 124 ? -7.001 -4.407 0.946 1.00 92.00 124 ARG A CA 1
ATOM 992 C C . ARG A 1 124 ? -7.801 -5.055 -0.185 1.00 92.00 124 ARG A C 1
ATOM 994 O O . ARG A 1 124 ? -7.228 -5.791 -0.989 1.00 92.00 124 ARG A O 1
ATOM 1001 N N . ILE A 1 125 ? -9.107 -4.787 -0.254 1.00 91.56 125 ILE A N 1
ATOM 1002 C CA . ILE A 1 125 ? -9.991 -5.311 -1.304 1.00 91.56 125 ILE A CA 1
ATOM 1003 C C . ILE A 1 125 ? -9.568 -4.765 -2.667 1.00 91.56 125 ILE A C 1
ATOM 1005 O O . ILE A 1 125 ? -9.387 -5.543 -3.599 1.00 91.56 125 ILE A O 1
ATOM 1009 N N . LEU A 1 126 ? -9.361 -3.451 -2.779 1.00 92.25 126 LEU A N 1
ATOM 1010 C CA . LEU A 1 126 ? -8.988 -2.799 -4.035 1.00 92.25 126 LEU A CA 1
ATOM 1011 C C . LEU A 1 126 ? -7.635 -3.285 -4.565 1.00 92.25 126 LEU A C 1
ATOM 1013 O O . LEU A 1 126 ? -7.517 -3.582 -5.753 1.00 92.25 126 LEU A O 1
ATOM 1017 N N . ARG A 1 127 ? -6.628 -3.424 -3.694 1.00 91.38 127 ARG A N 1
ATOM 1018 C CA . ARG A 1 127 ? -5.319 -3.994 -4.054 1.00 91.38 127 ARG A CA 1
ATOM 1019 C C . ARG A 1 127 ? -5.455 -5.434 -4.533 1.00 91.38 127 ARG A C 1
ATOM 1021 O O . ARG A 1 127 ? -4.876 -5.783 -5.556 1.00 91.38 127 ARG A O 1
ATOM 1028 N N . GLY A 1 128 ? -6.234 -6.247 -3.815 1.00 89.50 128 GLY A N 1
ATOM 1029 C CA . GLY A 1 128 ? -6.514 -7.632 -4.193 1.00 89.50 128 GLY A CA 1
ATOM 1030 C C . GLY A 1 128 ? -7.153 -7.726 -5.577 1.00 89.50 128 GLY A C 1
ATOM 1031 O O . GLY A 1 128 ? -6.624 -8.415 -6.442 1.00 89.50 128 GLY A O 1
ATOM 1032 N N . PHE A 1 129 ? -8.213 -6.949 -5.813 1.00 91.12 129 PHE A N 1
ATOM 1033 C CA . PHE A 1 129 ? -8.894 -6.879 -7.107 1.00 91.12 129 PHE A CA 1
ATOM 1034 C C . PHE A 1 129 ? -7.958 -6.459 -8.236 1.00 91.12 129 PHE A C 1
ATOM 1036 O O . PHE A 1 129 ? -7.928 -7.103 -9.283 1.00 91.12 129 PHE A O 1
ATOM 1043 N N . ARG A 1 130 ? -7.177 -5.391 -8.029 1.00 91.44 130 ARG A N 1
ATOM 1044 C CA . ARG A 1 130 ? -6.250 -4.895 -9.049 1.00 91.44 130 ARG A CA 1
ATOM 1045 C C . ARG A 1 130 ? -5.164 -5.919 -9.388 1.00 91.44 130 ARG A C 1
ATOM 1047 O O . ARG A 1 130 ? -4.801 -6.047 -10.556 1.00 91.44 130 ARG A O 1
ATOM 1054 N N . LYS A 1 131 ? -4.675 -6.653 -8.388 1.00 89.19 131 LYS A N 1
ATOM 1055 C CA . LYS A 1 131 ? -3.662 -7.699 -8.568 1.00 89.19 131 LYS A CA 1
ATOM 1056 C C . LYS A 1 131 ? -4.217 -8.944 -9.256 1.00 89.19 131 LYS A C 1
ATOM 1058 O O . LYS A 1 131 ? -3.517 -9.556 -10.054 1.00 89.19 131 LYS A O 1
ATOM 1063 N N . GLU A 1 132 ? -5.457 -9.318 -8.952 1.00 88.88 132 GLU A N 1
ATOM 1064 C CA . GLU A 1 132 ? -6.106 -10.514 -9.500 1.00 88.88 132 GLU A CA 1
ATOM 1065 C C . GLU A 1 132 ? -6.602 -10.312 -10.936 1.00 88.88 132 GLU A C 1
ATOM 1067 O O . GLU A 1 132 ? -6.403 -11.176 -11.786 1.00 88.88 132 GLU A O 1
ATOM 1072 N N . HIS A 1 133 ? -7.223 -9.166 -11.219 1.00 88.50 133 HIS A N 1
ATOM 1073 C CA . HIS A 1 133 ? -7.874 -8.897 -12.505 1.00 88.50 133 HIS A CA 1
ATOM 1074 C C . HIS A 1 133 ? -7.024 -8.058 -13.468 1.00 88.50 133 HIS A C 1
ATOM 1076 O O . HIS A 1 133 ? -7.445 -7.801 -14.596 1.00 88.50 133 HIS A O 1
ATOM 1082 N N . GLY A 1 134 ? -5.831 -7.631 -13.047 1.00 87.69 134 GLY A N 1
ATOM 1083 C CA . GLY A 1 134 ? -4.949 -6.825 -13.883 1.00 87.69 134 GLY A CA 1
ATOM 1084 C C . GLY A 1 134 ? -5.596 -5.485 -14.274 1.00 87.69 134 GLY A C 1
ATOM 1085 O O . GLY A 1 134 ? -6.429 -4.970 -13.527 1.00 87.69 134 GLY A O 1
ATOM 1086 N N . PRO A 1 135 ? -5.261 -4.911 -15.443 1.00 86.00 135 PRO A N 1
ATOM 1087 C CA . PRO A 1 135 ? -5.840 -3.652 -15.922 1.00 86.00 135 PRO A CA 1
ATOM 1088 C C . PRO A 1 135 ? -7.312 -3.768 -16.364 1.00 86.00 135 PRO A C 1
ATOM 1090 O O . PRO A 1 135 ? -7.959 -2.751 -16.602 1.00 86.00 135 PRO A O 1
ATOM 1093 N N . GLU A 1 136 ? -7.856 -4.983 -16.471 1.00 86.19 136 GLU A N 1
ATOM 1094 C CA . GLU A 1 136 ? -9.229 -5.248 -16.926 1.00 86.19 136 GLU A CA 1
ATOM 1095 C C . GLU A 1 136 ? -10.253 -5.271 -15.776 1.00 86.19 136 GLU A C 1
ATOM 1097 O O . GLU A 1 136 ? -11.395 -5.696 -15.960 1.00 86.19 136 GLU A O 1
ATOM 1102 N N . TYR A 1 137 ? -9.870 -4.821 -14.577 1.00 85.12 137 TYR A N 1
ATOM 1103 C CA . TYR A 1 137 ? -10.766 -4.811 -13.425 1.00 85.12 137 TYR A CA 1
ATOM 1104 C C . TYR A 1 137 ? -12.037 -3.984 -13.690 1.00 85.12 137 TYR A C 1
ATOM 1106 O O . TYR A 1 137 ? -12.012 -2.876 -14.232 1.00 85.12 137 TYR A O 1
ATOM 1114 N N . ASN A 1 138 ? -13.175 -4.511 -13.243 1.00 88.75 138 ASN A N 1
ATOM 1115 C CA . ASN A 1 138 ? -14.472 -3.863 -13.375 1.00 88.75 138 ASN A CA 1
ATOM 1116 C C . ASN A 1 138 ? -14.900 -3.247 -12.040 1.00 88.75 138 ASN A C 1
ATOM 1118 O O . ASN A 1 138 ? -15.035 -3.932 -11.026 1.00 88.75 138 ASN A O 1
ATOM 1122 N N . ILE A 1 139 ? -15.160 -1.940 -12.038 1.00 88.88 139 ILE A N 1
ATOM 1123 C CA . ILE A 1 139 ? -15.542 -1.228 -10.814 1.00 88.88 139 ILE A CA 1
ATOM 1124 C C . ILE A 1 139 ? -16.926 -1.647 -10.325 1.00 88.88 139 ILE A C 1
ATOM 1126 O O . ILE A 1 139 ? -17.151 -1.658 -9.119 1.00 88.88 139 ILE A O 1
ATOM 1130 N N . ALA A 1 140 ? -17.834 -2.053 -11.214 1.00 90.00 140 ALA A N 1
ATOM 1131 C CA . ALA A 1 140 ? -19.132 -2.568 -10.788 1.00 90.00 140 ALA A CA 1
ATOM 1132 C C . ALA A 1 140 ? -18.979 -3.826 -9.913 1.00 90.00 140 ALA A C 1
ATOM 1134 O O . ALA A 1 140 ? -19.671 -3.957 -8.904 1.00 90.00 140 ALA A O 1
ATOM 1135 N N . ASP A 1 141 ? -18.023 -4.699 -10.244 1.00 91.19 141 ASP A N 1
ATOM 1136 C CA . ASP A 1 141 ? -17.747 -5.915 -9.473 1.00 91.19 141 ASP A CA 1
ATOM 1137 C C . ASP A 1 141 ? -17.099 -5.577 -8.124 1.00 91.19 141 ASP A C 1
ATOM 1139 O O . ASP A 1 141 ? -17.490 -6.126 -7.092 1.00 91.19 141 ASP A O 1
ATOM 1143 N N . ILE A 1 142 ? -16.189 -4.597 -8.102 1.00 91.19 142 ILE A N 1
ATOM 1144 C CA . ILE A 1 142 ? -15.612 -4.056 -6.862 1.00 91.19 142 ILE A CA 1
ATOM 1145 C C . ILE A 1 142 ? -16.716 -3.506 -5.954 1.00 91.19 142 ILE A C 1
ATOM 1147 O O . ILE A 1 142 ? -16.802 -3.882 -4.786 1.00 91.19 142 ILE A O 1
ATOM 1151 N N . LEU A 1 143 ? -17.578 -2.632 -6.480 1.00 89.88 143 LEU A N 1
ATOM 1152 C CA . LEU A 1 143 ? -18.680 -2.041 -5.721 1.00 89.88 143 LEU A CA 1
ATOM 1153 C C . LEU A 1 143 ? -19.644 -3.120 -5.215 1.00 89.88 143 LEU A C 1
ATOM 1155 O O . LEU A 1 143 ? -20.090 -3.042 -4.074 1.00 89.88 143 LEU A O 1
ATOM 1159 N N . SER A 1 144 ? -19.903 -4.161 -6.012 1.00 90.69 144 SER A N 1
ATOM 1160 C CA . SER A 1 144 ? -20.714 -5.302 -5.583 1.00 90.69 144 SER A CA 1
ATOM 1161 C C . SER A 1 144 ? -20.075 -6.079 -4.431 1.00 90.69 144 SER A C 1
ATOM 1163 O O . SER A 1 144 ? -20.802 -6.538 -3.551 1.00 90.69 144 SER A O 1
ATOM 1165 N N . VAL A 1 145 ? -18.748 -6.241 -4.406 1.00 91.88 145 VAL A N 1
ATOM 1166 C CA . VAL A 1 145 ? -18.055 -6.874 -3.273 1.00 91.88 145 VAL A CA 1
ATOM 1167 C C . VAL A 1 145 ? -18.116 -5.995 -2.031 1.00 91.88 145 VAL A C 1
ATOM 1169 O O . VAL A 1 145 ? -18.405 -6.502 -0.950 1.00 91.88 145 VAL A O 1
ATOM 1172 N N . LEU A 1 146 ? -17.912 -4.685 -2.173 1.00 91.06 146 LEU A N 1
ATOM 1173 C CA . LEU A 1 146 ? -18.020 -3.746 -1.054 1.00 91.06 146 LEU A CA 1
ATOM 1174 C C . LEU A 1 146 ? -19.436 -3.712 -0.463 1.00 91.06 146 LEU A C 1
ATOM 1176 O O . LEU A 1 146 ? -19.588 -3.619 0.755 1.00 91.06 146 LEU A O 1
ATOM 1180 N N . ASP A 1 147 ? -20.467 -3.808 -1.303 1.00 90.62 147 ASP A N 1
ATOM 1181 C CA . ASP A 1 147 ? -21.860 -3.895 -0.861 1.00 90.62 147 ASP A CA 1
ATOM 1182 C C . ASP A 1 147 ? -22.152 -5.232 -0.164 1.00 90.62 147 ASP A C 1
ATOM 1184 O O . ASP A 1 147 ? -22.701 -5.255 0.937 1.00 90.62 147 ASP A O 1
ATOM 1188 N N . LYS A 1 148 ? -21.687 -6.349 -0.740 1.00 91.69 148 LYS A N 1
ATOM 1189 C CA . LYS A 1 148 ? -21.822 -7.689 -0.147 1.00 91.69 148 LYS A CA 1
ATOM 1190 C C . LYS A 1 148 ? -21.155 -7.796 1.227 1.00 91.69 148 LYS A C 1
ATOM 1192 O O . LYS A 1 148 ? -21.705 -8.437 2.120 1.00 91.69 148 LYS A O 1
ATOM 1197 N N . ASP A 1 149 ? -20.005 -7.152 1.401 1.00 92.50 149 ASP A N 1
ATOM 1198 C CA . ASP A 1 149 ? -19.286 -7.072 2.676 1.00 92.50 149 ASP A CA 1
ATOM 1199 C C . ASP A 1 149 ? -19.855 -5.983 3.611 1.00 92.50 149 ASP A C 1
ATOM 1201 O O . ASP A 1 149 ? -19.267 -5.698 4.654 1.00 92.50 149 ASP A O 1
ATOM 1205 N N . ASN A 1 150 ? -21.000 -5.376 3.267 1.00 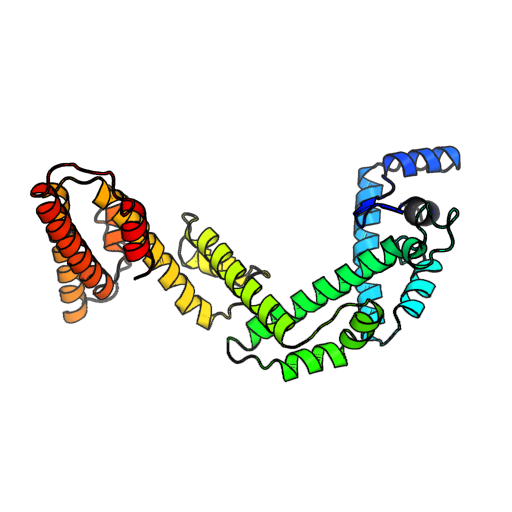92.56 150 ASN A N 1
ATOM 1206 C CA . ASN A 1 150 ? -21.680 -4.302 4.004 1.00 92.56 150 ASN A CA 1
ATOM 1207 C C . ASN A 1 150 ? -20.820 -3.039 4.238 1.00 92.56 150 ASN A C 1
ATOM 1209 O O . ASN A 1 150 ? -21.207 -2.152 5.007 1.00 92.56 150 ASN A O 1
ATOM 1213 N N . LEU A 1 151 ? -19.677 -2.911 3.557 1.00 91.12 151 LEU A N 1
ATOM 1214 C CA . LEU A 1 151 ? -18.766 -1.776 3.695 1.00 91.12 151 LEU A CA 1
ATOM 1215 C C . LEU A 1 151 ? -19.401 -0.493 3.172 1.00 91.12 151 LEU A C 1
ATOM 1217 O O . LEU A 1 151 ? -19.200 0.555 3.776 1.00 91.12 151 LEU A O 1
ATOM 1221 N N . PHE A 1 152 ? -20.203 -0.561 2.106 1.00 88.06 152 PHE A N 1
ATOM 1222 C CA . PHE A 1 152 ? -20.877 0.614 1.547 1.00 88.06 152 PHE A CA 1
ATOM 1223 C C . PHE A 1 152 ? -21.829 1.263 2.560 1.00 88.06 152 PHE A C 1
ATOM 1225 O O . PHE A 1 152 ? -21.745 2.460 2.837 1.00 88.06 152 PHE A O 1
ATOM 1232 N N . ARG A 1 153 ? -22.684 0.449 3.188 1.00 87.44 153 ARG A N 1
ATOM 1233 C CA . ARG A 1 153 ? -23.663 0.915 4.174 1.00 87.44 153 ARG A CA 1
ATOM 1234 C C . ARG A 1 153 ? -22.989 1.558 5.386 1.00 87.44 153 ARG A C 1
ATOM 1236 O O . ARG A 1 153 ? -23.351 2.665 5.770 1.00 87.44 153 ARG A O 1
ATOM 1243 N N . VAL A 1 154 ? -21.987 0.890 5.961 1.00 89.88 154 VAL A N 1
ATOM 1244 C CA . VAL A 1 154 ? -21.262 1.423 7.126 1.00 89.88 154 VAL A CA 1
ATOM 1245 C C . VAL A 1 154 ? -20.451 2.665 6.740 1.00 89.88 154 VAL A C 1
ATOM 1247 O O . VAL A 1 154 ? -20.422 3.630 7.495 1.00 89.88 154 VAL A O 1
ATOM 1250 N N . SER A 1 155 ? -19.867 2.706 5.540 1.00 90.12 155 SER A N 1
ATOM 1251 C CA . SER A 1 155 ? -19.181 3.901 5.023 1.00 90.12 155 SER A CA 1
ATOM 1252 C C . SER A 1 155 ? -20.119 5.106 4.949 1.00 90.12 155 SER A C 1
ATOM 1254 O O . SER A 1 155 ? -19.752 6.187 5.405 1.00 90.12 155 SER A O 1
ATOM 1256 N N . MET A 1 156 ? -21.352 4.920 4.466 1.00 88.12 156 MET A N 1
ATOM 1257 C CA . MET A 1 156 ? -22.364 5.981 4.450 1.00 88.12 156 MET A CA 1
ATOM 1258 C C . MET A 1 156 ? -22.725 6.477 5.856 1.00 88.12 156 MET A C 1
ATOM 1260 O O . MET A 1 156 ? -22.789 7.686 6.069 1.00 88.12 156 MET A O 1
ATOM 1264 N N . GLU A 1 157 ? -22.929 5.570 6.819 1.00 89.19 157 GLU A N 1
ATOM 1265 C CA . GLU A 1 157 ? -23.180 5.930 8.227 1.00 89.19 157 GLU A CA 1
ATOM 1266 C C . GLU A 1 157 ? -22.017 6.745 8.825 1.00 89.19 157 GLU A C 1
ATOM 1268 O O . GLU A 1 157 ? -22.234 7.636 9.643 1.00 89.19 157 GLU A O 1
ATOM 1273 N N . MET A 1 158 ? -20.792 6.481 8.365 1.00 87.38 158 MET A N 1
ATOM 1274 C CA . MET A 1 158 ? -19.564 7.183 8.753 1.00 87.38 158 MET A CA 1
ATOM 1275 C C . MET A 1 158 ? -19.296 8.472 7.954 1.00 87.38 158 MET A C 1
ATOM 1277 O O . MET A 1 158 ? -18.252 9.104 8.140 1.00 87.38 158 MET A O 1
ATOM 1281 N N . GLY A 1 159 ? -20.194 8.868 7.044 1.00 84.94 159 GLY A N 1
ATOM 1282 C CA . GLY A 1 159 ? -20.013 10.036 6.174 1.00 84.94 159 GLY A CA 1
ATOM 1283 C C . GLY A 1 159 ? -18.884 9.876 5.148 1.00 84.94 159 GLY A C 1
ATOM 1284 O O . GLY A 1 159 ? -18.336 10.865 4.658 1.00 84.94 159 GLY A O 1
ATOM 1285 N N . MET A 1 160 ? -18.493 8.639 4.843 1.00 86.25 160 MET A N 1
ATOM 1286 C CA . MET A 1 160 ? -17.507 8.316 3.822 1.00 86.25 160 MET A CA 1
ATOM 1287 C C . MET A 1 160 ? -18.211 8.107 2.485 1.00 86.25 160 MET A C 1
ATOM 1289 O O . MET A 1 160 ? -18.912 7.117 2.287 1.00 86.25 160 MET A O 1
ATOM 1293 N N . ASP A 1 161 ? -17.978 9.019 1.547 1.00 83.00 161 ASP A N 1
ATOM 1294 C CA . ASP A 1 161 ? -18.468 8.863 0.181 1.00 83.00 161 ASP A CA 1
ATOM 1295 C C . ASP A 1 161 ? -17.548 7.901 -0.586 1.00 83.00 161 ASP A C 1
ATOM 1297 O O . ASP A 1 161 ? -16.341 8.154 -0.698 1.00 83.00 161 ASP A O 1
ATOM 1301 N N . ILE A 1 162 ? -18.080 6.758 -1.027 1.00 84.81 162 ILE A N 1
ATOM 1302 C CA . ILE A 1 162 ? -17.380 5.770 -1.856 1.00 84.81 162 ILE A CA 1
ATOM 1303 C C . ILE A 1 162 ? -18.130 5.686 -3.179 1.00 84.81 162 ILE A C 1
ATOM 1305 O O . ILE A 1 162 ? -19.162 5.034 -3.280 1.00 84.81 162 ILE A O 1
ATOM 1309 N N . HIS A 1 163 ? -17.587 6.322 -4.206 1.00 84.94 163 HIS A N 1
ATOM 1310 C CA . HIS A 1 163 ? -18.114 6.267 -5.564 1.00 84.94 163 HIS A CA 1
ATOM 1311 C C . HIS A 1 163 ? -17.022 5.839 -6.546 1.00 84.94 163 HIS A C 1
ATOM 1313 O O . HIS A 1 163 ? -15.838 5.763 -6.203 1.00 84.94 163 HIS A O 1
ATOM 1319 N N . GLU A 1 164 ? -17.424 5.589 -7.790 1.00 88.00 164 GLU A N 1
ATOM 1320 C CA . GLU A 1 164 ? -16.554 5.089 -8.856 1.00 88.00 164 GLU A CA 1
ATOM 1321 C C . GLU A 1 164 ? -15.265 5.913 -9.012 1.00 88.00 164 GLU A C 1
ATOM 1323 O O . GLU A 1 164 ? -14.173 5.349 -8.964 1.00 88.00 164 GLU A O 1
ATOM 1328 N N . ASP A 1 165 ? -15.362 7.244 -9.104 1.00 88.50 165 ASP A N 1
ATOM 1329 C CA . ASP A 1 165 ? -14.176 8.099 -9.282 1.00 88.50 165 ASP A CA 1
ATOM 1330 C C . ASP A 1 165 ? -13.179 7.999 -8.119 1.00 88.50 165 ASP A C 1
ATOM 1332 O O . ASP A 1 165 ? -11.963 8.046 -8.323 1.00 88.50 165 ASP A O 1
ATOM 1336 N N . LYS A 1 166 ? -13.671 7.807 -6.889 1.00 87.75 166 LYS A N 1
ATOM 1337 C CA . LYS A 1 166 ? -12.814 7.623 -5.718 1.00 87.75 166 LYS A CA 1
ATOM 1338 C C . LYS A 1 166 ? -12.091 6.283 -5.789 1.00 87.75 166 LYS A C 1
ATOM 1340 O O . LYS A 1 166 ? -10.892 6.234 -5.540 1.00 87.75 166 LYS A O 1
ATOM 1345 N N . VAL A 1 167 ? -12.791 5.220 -6.189 1.00 90.50 167 VAL A N 1
ATOM 1346 C CA . VAL A 1 167 ? -12.188 3.897 -6.418 1.00 90.50 167 VAL A CA 1
ATOM 1347 C C . VAL A 1 167 ? -11.104 3.974 -7.497 1.00 90.50 167 VAL A C 1
ATOM 1349 O O . VAL A 1 167 ? -9.999 3.480 -7.281 1.00 90.50 167 VAL A O 1
ATOM 1352 N N . ARG A 1 168 ? -11.375 4.654 -8.622 1.00 89.44 168 ARG A N 1
ATOM 1353 C CA . ARG A 1 168 ? -10.384 4.880 -9.694 1.00 89.44 168 ARG A CA 1
ATOM 1354 C C . ARG A 1 168 ? -9.154 5.621 -9.186 1.00 89.44 168 ARG A C 1
ATOM 1356 O O . ARG A 1 168 ? -8.037 5.213 -9.486 1.00 89.44 168 ARG A O 1
ATOM 1363 N N . THR A 1 169 ? -9.364 6.682 -8.411 1.00 91.06 169 THR A N 1
ATOM 1364 C CA . THR A 1 169 ? -8.275 7.491 -7.848 1.00 91.06 169 THR A CA 1
ATOM 1365 C C . THR A 1 169 ? -7.392 6.653 -6.927 1.00 91.06 169 THR A C 1
ATOM 1367 O O . THR A 1 169 ? -6.181 6.625 -7.110 1.00 91.06 169 THR A O 1
ATOM 1370 N N . ILE A 1 170 ? -7.997 5.895 -6.008 1.00 90.69 170 ILE A N 1
ATOM 1371 C CA . ILE A 1 170 ? -7.264 5.043 -5.063 1.00 90.69 170 ILE A CA 1
ATOM 1372 C C . ILE A 1 170 ? -6.437 3.978 -5.800 1.00 90.69 170 ILE A C 1
ATOM 1374 O O . ILE A 1 170 ? -5.261 3.797 -5.491 1.00 90.69 170 ILE A O 1
ATOM 1378 N N . ILE A 1 171 ? -7.012 3.300 -6.801 1.00 91.81 171 ILE A N 1
ATOM 1379 C CA . ILE A 1 171 ? -6.274 2.298 -7.587 1.00 91.81 171 ILE A CA 1
ATOM 1380 C C . ILE A 1 171 ? -5.120 2.949 -8.355 1.00 91.81 171 ILE A C 1
ATOM 1382 O O . ILE A 1 171 ? -4.004 2.437 -8.312 1.00 91.81 171 ILE A O 1
ATOM 1386 N N . SER A 1 172 ? -5.357 4.096 -8.997 1.00 91.88 172 SER A N 1
ATOM 1387 C CA . SER A 1 172 ? -4.305 4.832 -9.707 1.00 91.88 172 SER A CA 1
ATOM 1388 C C . SER A 1 172 ? -3.158 5.230 -8.774 1.00 91.88 172 SER A C 1
ATOM 1390 O O . SER A 1 172 ? -1.987 5.136 -9.145 1.00 91.88 172 SER A O 1
ATOM 1392 N N . ASP A 1 173 ? -3.467 5.632 -7.543 1.00 93.38 173 ASP A N 1
ATOM 1393 C CA . ASP A 1 173 ? -2.449 5.957 -6.547 1.00 93.38 173 ASP A CA 1
ATOM 1394 C C . ASP A 1 173 ? -1.691 4.707 -6.077 1.00 93.38 173 ASP A C 1
ATOM 1396 O O . ASP A 1 173 ? -0.475 4.764 -5.886 1.00 93.38 173 ASP A O 1
ATOM 1400 N N . PHE A 1 174 ? -2.352 3.550 -5.959 1.00 93.44 174 PHE A N 1
ATOM 1401 C CA . PHE A 1 174 ? -1.664 2.286 -5.683 1.00 93.44 174 PHE A CA 1
ATOM 1402 C C . PHE A 1 174 ? -0.722 1.863 -6.804 1.00 93.44 174 PHE A C 1
ATOM 1404 O O . PHE A 1 174 ? 0.377 1.392 -6.510 1.00 93.44 174 PHE A O 1
ATOM 1411 N N . GLU A 1 175 ? -1.116 2.035 -8.063 1.00 92.31 175 GLU A N 1
ATOM 1412 C CA . GLU A 1 175 ? -0.258 1.751 -9.214 1.00 92.31 175 GLU A CA 1
ATOM 1413 C C . GLU A 1 175 ? 0.975 2.658 -9.207 1.00 92.31 175 GLU A C 1
ATOM 1415 O O . GLU A 1 175 ? 2.097 2.160 -9.270 1.00 92.31 175 GLU A O 1
ATOM 1420 N N . LYS A 1 176 ? 0.796 3.974 -9.028 1.00 92.56 176 LYS A N 1
ATOM 1421 C CA . LYS A 1 176 ? 1.919 4.924 -8.919 1.00 92.56 176 LYS A CA 1
ATOM 1422 C C . LYS A 1 176 ? 2.858 4.562 -7.771 1.00 92.56 176 LYS A C 1
ATOM 1424 O O . LYS A 1 176 ? 4.069 4.507 -7.967 1.00 92.56 176 LYS A O 1
ATOM 1429 N N . ASN A 1 177 ? 2.310 4.273 -6.591 1.00 92.62 177 ASN A N 1
ATOM 1430 C CA . ASN A 1 177 ? 3.104 3.862 -5.434 1.00 92.62 177 ASN A CA 1
ATOM 1431 C C . ASN A 1 177 ? 3.823 2.529 -5.680 1.00 92.62 177 ASN A C 1
ATOM 1433 O O . ASN A 1 177 ? 4.971 2.375 -5.276 1.00 92.62 177 ASN A O 1
ATOM 1437 N N . SER A 1 178 ? 3.189 1.589 -6.383 1.00 92.06 178 SER A N 1
ATOM 1438 C CA . SER A 1 178 ? 3.820 0.325 -6.770 1.00 92.06 178 SER A CA 1
ATOM 1439 C C . SER A 1 178 ? 4.997 0.563 -7.713 1.00 92.06 178 SER A C 1
ATOM 1441 O O . SER A 1 178 ? 6.058 -0.005 -7.491 1.00 92.06 178 SER A O 1
ATOM 1443 N N . ILE A 1 179 ? 4.863 1.446 -8.709 1.00 90.12 179 ILE A N 1
ATOM 1444 C CA . ILE A 1 179 ? 5.974 1.818 -9.600 1.00 90.12 179 ILE A CA 1
ATOM 1445 C C . ILE A 1 179 ? 7.127 2.455 -8.818 1.00 90.12 179 ILE A C 1
ATOM 1447 O O . ILE A 1 179 ? 8.284 2.106 -9.057 1.00 90.12 179 ILE A O 1
ATOM 1451 N N . LEU A 1 180 ? 6.837 3.340 -7.859 1.00 89.88 180 LEU A N 1
ATOM 1452 C CA . LEU A 1 180 ? 7.865 3.935 -6.998 1.00 89.88 180 LEU A CA 1
ATOM 1453 C C . LEU A 1 180 ? 8.599 2.869 -6.175 1.00 89.88 180 LEU A C 1
ATOM 1455 O O . LEU A 1 180 ? 9.826 2.839 -6.173 1.00 89.88 180 LEU 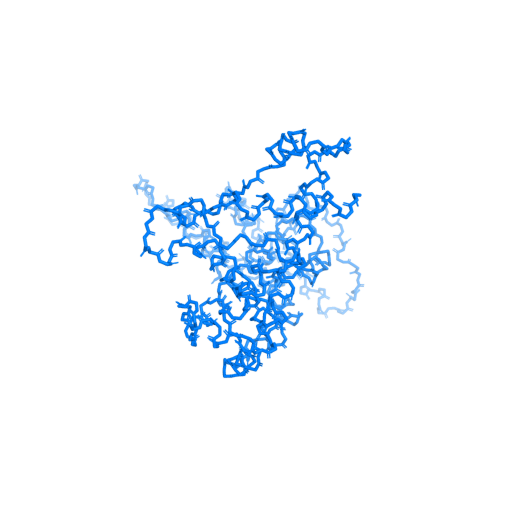A O 1
ATOM 1459 N N . LEU A 1 181 ? 7.862 1.952 -5.544 1.00 89.50 181 LEU A N 1
ATOM 1460 C CA . LEU A 1 181 ? 8.447 0.854 -4.772 1.00 89.50 181 LEU A CA 1
ATOM 1461 C C . LEU A 1 181 ? 9.286 -0.085 -5.646 1.00 89.50 181 LEU A C 1
ATOM 1463 O O . LEU A 1 181 ? 10.395 -0.449 -5.265 1.00 89.50 181 LEU A O 1
ATOM 1467 N N . ILE A 1 182 ? 8.789 -0.454 -6.830 1.00 90.06 182 ILE A N 1
ATOM 1468 C CA . ILE A 1 182 ? 9.532 -1.272 -7.800 1.00 90.06 182 ILE A CA 1
ATOM 1469 C C . ILE A 1 182 ? 10.816 -0.557 -8.220 1.00 90.06 182 ILE A C 1
ATOM 1471 O O . ILE A 1 182 ? 11.876 -1.177 -8.259 1.00 90.06 182 ILE A O 1
ATOM 1475 N N . THR A 1 183 ? 10.746 0.748 -8.480 1.00 88.38 183 THR A N 1
ATOM 1476 C CA . THR A 1 183 ? 11.922 1.560 -8.812 1.00 88.38 183 THR A CA 1
ATOM 1477 C C . THR A 1 183 ? 12.936 1.537 -7.670 1.00 88.38 183 THR A C 1
ATOM 1479 O O . THR A 1 183 ? 14.109 1.259 -7.904 1.00 88.38 183 THR A O 1
ATOM 1482 N N . ASP A 1 184 ? 12.496 1.720 -6.424 1.00 89.00 184 ASP A N 1
ATOM 1483 C CA . ASP A 1 184 ? 13.362 1.614 -5.245 1.00 89.00 184 ASP A CA 1
ATOM 1484 C C . ASP A 1 184 ? 13.987 0.222 -5.095 1.00 89.00 184 ASP A C 1
ATOM 1486 O O . ASP A 1 184 ? 15.119 0.100 -4.622 1.00 89.00 184 ASP A O 1
ATOM 1490 N N . TYR A 1 185 ? 13.277 -0.841 -5.481 1.00 87.88 185 TYR A N 1
ATOM 1491 C CA . TYR A 1 185 ? 13.825 -2.194 -5.507 1.00 87.88 185 TYR A CA 1
ATOM 1492 C C . TYR A 1 185 ? 14.879 -2.375 -6.601 1.00 87.88 185 TYR A C 1
ATOM 1494 O O . TYR A 1 185 ? 15.947 -2.904 -6.309 1.00 87.88 185 TYR A O 1
ATOM 1502 N N . VAL A 1 186 ? 14.624 -1.890 -7.817 1.00 83.94 186 VAL A N 1
ATOM 1503 C CA . VAL A 1 186 ? 15.569 -1.939 -8.947 1.00 83.94 186 VAL A CA 1
ATOM 1504 C C . VAL A 1 186 ? 16.839 -1.129 -8.671 1.00 83.94 186 VAL A C 1
ATOM 1506 O O . VAL A 1 186 ? 17.925 -1.511 -9.098 1.00 83.94 186 VAL A O 1
ATOM 1509 N N . LEU A 1 187 ? 16.723 -0.016 -7.944 1.00 80.94 187 LEU A N 1
ATOM 1510 C CA . LEU A 1 187 ? 17.862 0.823 -7.565 1.00 80.94 187 LEU A CA 1
ATOM 1511 C C . LEU A 1 187 ? 18.754 0.190 -6.490 1.00 80.94 187 LEU A C 1
ATOM 1513 O O . LEU A 1 187 ? 19.875 0.654 -6.266 1.00 80.94 187 LEU A O 1
ATOM 1517 N N . LYS A 1 188 ? 18.290 -0.865 -5.815 1.00 78.81 188 LYS A N 1
ATOM 1518 C CA . LYS A 1 188 ? 19.156 -1.675 -4.956 1.00 78.81 188 LYS A CA 1
ATOM 1519 C C . LYS A 1 188 ? 20.000 -2.551 -5.875 1.00 78.81 188 LYS A C 1
ATOM 1521 O O . LYS A 1 188 ? 19.491 -3.081 -6.851 1.00 78.81 188 LYS A O 1
ATOM 1526 N N . SER A 1 189 ? 21.290 -2.715 -5.576 1.00 68.94 189 SER A N 1
ATOM 1527 C CA . SER A 1 189 ? 22.249 -3.507 -6.375 1.00 68.94 189 SER A CA 1
ATOM 1528 C C . SER A 1 189 ? 21.993 -5.025 -6.325 1.00 68.94 189 SER A C 1
ATOM 1530 O O . SER A 1 189 ? 22.918 -5.820 -6.172 1.00 68.94 189 SER A O 1
ATOM 1532 N N . TRP A 1 190 ? 20.729 -5.419 -6.378 1.00 80.12 190 TRP A N 1
ATOM 1533 C CA . TRP A 1 190 ? 20.232 -6.779 -6.401 1.00 80.12 190 TRP A CA 1
ATOM 1534 C C . TRP A 1 190 ? 20.180 -7.283 -7.840 1.00 80.12 190 TRP A C 1
ATOM 1536 O O . TRP A 1 190 ? 20.075 -6.513 -8.796 1.00 80.12 190 TRP A O 1
ATOM 1546 N N . SER A 1 191 ? 20.271 -8.598 -7.993 1.00 78.50 191 SER A N 1
ATOM 1547 C CA . SER A 1 191 ? 20.012 -9.245 -9.275 1.00 78.50 191 SER A CA 1
ATOM 1548 C C . SER A 1 191 ? 18.530 -9.152 -9.644 1.00 78.50 191 SER A C 1
ATOM 1550 O O . SER A 1 191 ? 17.667 -9.010 -8.781 1.00 78.50 191 SER A O 1
ATOM 1552 N N . GLU A 1 192 ? 18.214 -9.282 -10.931 1.00 78.06 192 GLU A N 1
ATOM 1553 C CA . GLU A 1 192 ? 16.830 -9.257 -11.422 1.00 78.06 192 GLU A CA 1
ATOM 1554 C C . GLU A 1 192 ? 15.954 -10.327 -10.749 1.00 78.06 192 GLU A C 1
ATOM 1556 O O . GLU A 1 192 ? 14.827 -10.043 -10.354 1.00 78.06 192 GLU A O 1
ATOM 1561 N N . ALA A 1 193 ? 16.500 -11.525 -10.513 1.00 81.56 193 ALA A N 1
ATOM 1562 C CA . ALA A 1 193 ? 15.802 -12.595 -9.802 1.00 81.56 193 ALA A CA 1
ATOM 1563 C C . ALA A 1 193 ? 15.483 -12.226 -8.340 1.00 81.56 193 ALA A C 1
ATOM 1565 O O . ALA A 1 193 ? 14.381 -12.495 -7.867 1.00 81.56 193 ALA A O 1
ATOM 1566 N N . GLU A 1 194 ? 16.414 -11.576 -7.636 1.00 84.12 194 GLU A N 1
ATOM 1567 C CA . GLU A 1 194 ? 16.185 -11.093 -6.266 1.00 84.12 194 GLU A CA 1
ATOM 1568 C C . GLU A 1 194 ? 15.174 -9.939 -6.235 1.00 84.12 194 GLU A C 1
ATOM 1570 O O . GLU A 1 194 ? 14.337 -9.877 -5.335 1.00 84.12 194 GLU A O 1
ATOM 1575 N N . VAL A 1 195 ? 15.226 -9.032 -7.216 1.00 84.94 195 VAL A N 1
ATOM 1576 C CA . VAL A 1 195 ? 14.248 -7.945 -7.371 1.00 84.94 195 VAL A CA 1
ATOM 1577 C C . VAL A 1 195 ? 12.848 -8.524 -7.586 1.00 84.94 195 VAL A C 1
ATOM 1579 O O . VAL A 1 195 ? 11.930 -8.147 -6.859 1.00 84.94 195 VAL A O 1
ATOM 1582 N N . MET A 1 196 ? 12.698 -9.488 -8.501 1.00 85.31 196 MET A N 1
ATOM 1583 C CA . MET A 1 196 ? 11.435 -10.193 -8.752 1.00 85.31 196 MET A CA 1
ATOM 1584 C C . MET A 1 196 ? 10.898 -10.871 -7.489 1.00 85.31 196 MET A C 1
ATOM 1586 O O . MET A 1 196 ? 9.757 -10.624 -7.107 1.00 85.31 196 MET A O 1
ATOM 1590 N N . GLU A 1 197 ? 11.720 -11.661 -6.791 1.00 87.19 197 GLU A N 1
ATOM 1591 C CA . GLU A 1 197 ? 11.304 -12.356 -5.565 1.00 87.19 197 GLU A CA 1
ATOM 1592 C C . GLU A 1 197 ? 10.825 -11.369 -4.487 1.00 87.19 197 GLU A C 1
ATOM 1594 O O . GLU A 1 197 ? 9.829 -11.607 -3.799 1.00 87.19 197 GLU A O 1
ATOM 1599 N N . LYS A 1 198 ? 11.519 -10.239 -4.318 1.00 88.56 198 LYS A N 1
ATOM 1600 C CA . LYS A 1 198 ? 11.142 -9.219 -3.328 1.00 88.56 198 LYS A CA 1
ATOM 1601 C C . LYS A 1 198 ? 9.841 -8.522 -3.693 1.00 88.56 198 LYS A C 1
ATOM 1603 O O . LYS A 1 198 ? 9.018 -8.303 -2.809 1.00 88.56 198 LYS A O 1
ATOM 1608 N N . ILE A 1 199 ? 9.656 -8.213 -4.971 1.00 89.25 199 ILE A N 1
ATOM 1609 C CA . ILE A 1 199 ? 8.455 -7.563 -5.491 1.00 89.25 199 ILE A CA 1
ATOM 1610 C C . ILE A 1 199 ? 7.237 -8.483 -5.366 1.00 89.25 199 ILE A C 1
ATOM 1612 O O . ILE A 1 199 ? 6.183 -8.046 -4.913 1.00 89.25 199 ILE A O 1
ATOM 1616 N N . GLU A 1 200 ? 7.370 -9.764 -5.710 1.00 85.38 200 GLU A N 1
ATOM 1617 C CA . GLU A 1 200 ? 6.261 -10.723 -5.637 1.00 85.38 200 GLU A CA 1
ATOM 1618 C C . GLU A 1 200 ? 5.748 -10.932 -4.207 1.00 85.38 200 GLU A C 1
ATOM 1620 O O . GLU A 1 200 ? 4.543 -11.112 -3.997 1.00 85.38 200 GLU A O 1
ATOM 1625 N N . ASN A 1 201 ? 6.655 -10.855 -3.229 1.00 86.31 201 ASN A N 1
ATOM 1626 C CA . ASN A 1 201 ? 6.353 -10.986 -1.807 1.00 86.31 201 ASN A CA 1
ATOM 1627 C C . ASN A 1 201 ? 5.877 -9.679 -1.145 1.00 86.31 201 ASN A C 1
ATOM 1629 O O . ASN A 1 201 ? 5.442 -9.711 0.009 1.00 86.31 201 ASN A O 1
ATOM 1633 N N . ASP A 1 202 ? 5.944 -8.534 -1.831 1.00 87.31 202 ASP A N 1
ATOM 1634 C CA . ASP A 1 202 ? 5.501 -7.253 -1.281 1.00 87.31 202 ASP A CA 1
ATOM 1635 C C . ASP A 1 202 ? 3.987 -7.075 -1.473 1.00 87.31 202 ASP A C 1
ATOM 1637 O O . ASP A 1 202 ? 3.466 -6.964 -2.586 1.00 87.31 202 ASP A O 1
ATOM 1641 N N . THR A 1 203 ? 3.250 -7.024 -0.362 1.00 82.94 203 THR A N 1
ATOM 1642 C CA . THR A 1 203 ? 1.789 -6.868 -0.369 1.00 82.94 203 THR A CA 1
ATOM 1643 C C . THR A 1 203 ? 1.327 -5.490 -0.843 1.00 82.94 203 THR A C 1
ATOM 1645 O O . THR A 1 203 ? 0.144 -5.313 -1.131 1.00 82.94 203 THR A O 1
ATOM 1648 N N . ASN A 1 204 ? 2.227 -4.506 -0.917 1.00 86.06 204 ASN A N 1
ATOM 1649 C CA . ASN A 1 204 ? 1.900 -3.162 -1.388 1.00 86.06 204 ASN A CA 1
ATOM 1650 C C . ASN A 1 204 ? 1.915 -3.048 -2.914 1.00 86.06 204 ASN A C 1
ATOM 1652 O O . ASN A 1 204 ? 1.412 -2.054 -3.440 1.00 86.06 204 ASN A O 1
ATOM 1656 N N . ILE A 1 205 ? 2.459 -4.047 -3.612 1.00 90.94 205 ILE A N 1
ATOM 1657 C CA . ILE A 1 205 ? 2.546 -4.063 -5.069 1.00 90.94 205 ILE A CA 1
ATOM 1658 C C . ILE A 1 205 ? 1.279 -4.686 -5.650 1.00 90.94 205 ILE A C 1
ATOM 1660 O O . ILE A 1 205 ? 0.926 -5.832 -5.352 1.00 90.94 205 ILE A O 1
ATOM 1664 N N . VAL A 1 206 ? 0.591 -3.903 -6.485 1.00 92.25 206 VAL A N 1
ATOM 1665 C CA . VAL A 1 206 ? -0.720 -4.265 -7.055 1.00 92.25 206 VAL A CA 1
ATOM 1666 C C . VAL A 1 206 ? -0.654 -4.872 -8.453 1.00 92.25 206 VAL A C 1
ATOM 1668 O O . VAL A 1 206 ? -1.689 -5.252 -8.986 1.00 92.25 206 VAL A O 1
ATOM 1671 N N . PHE A 1 207 ? 0.530 -4.960 -9.055 1.00 91.50 207 PHE A N 1
ATOM 1672 C CA . PHE A 1 207 ? 0.704 -5.544 -10.383 1.00 91.50 207 PHE A CA 1
ATOM 1673 C C . PHE A 1 207 ? 0.760 -7.073 -10.317 1.00 91.50 207 PHE A C 1
ATOM 1675 O O . PHE A 1 207 ? 1.363 -7.651 -9.405 1.00 91.50 207 PHE A O 1
ATOM 1682 N N . GLY A 1 208 ? 0.127 -7.727 -11.291 1.00 86.75 208 GLY A N 1
ATOM 1683 C CA . GLY A 1 208 ? 0.229 -9.173 -11.473 1.00 86.75 208 GLY A CA 1
ATOM 1684 C C . GLY A 1 208 ? 1.599 -9.590 -12.020 1.00 86.75 208 GLY A C 1
ATOM 1685 O O . GLY A 1 208 ? 2.328 -8.777 -12.582 1.00 86.75 208 GLY A O 1
ATOM 1686 N N . HIS A 1 209 ? 1.941 -10.879 -11.908 1.00 87.31 209 HIS A N 1
ATOM 1687 C CA . HIS A 1 209 ? 3.237 -11.403 -12.372 1.00 87.31 209 HIS A CA 1
ATOM 1688 C C . HIS A 1 209 ? 3.523 -11.069 -13.846 1.00 87.31 209 HIS A C 1
ATOM 1690 O O . HIS A 1 209 ? 4.621 -10.632 -14.170 1.00 87.31 209 HIS A O 1
ATOM 1696 N N . SER A 1 210 ? 2.533 -11.207 -14.734 1.00 87.62 210 SER A N 1
ATOM 1697 C CA . SER A 1 210 ? 2.704 -10.882 -16.156 1.00 87.62 210 SER A CA 1
ATOM 1698 C C . SER A 1 210 ? 3.015 -9.404 -16.397 1.00 87.62 210 SER A C 1
ATOM 1700 O O . SER A 1 210 ? 3.852 -9.102 -17.232 1.00 87.62 210 SER A O 1
ATOM 1702 N N . GLU A 1 211 ? 2.386 -8.491 -15.651 1.00 89.56 211 GLU A N 1
ATOM 1703 C CA . GLU A 1 211 ? 2.662 -7.052 -15.762 1.00 89.56 211 GLU A CA 1
ATOM 1704 C C . GLU A 1 211 ? 4.065 -6.721 -15.245 1.00 89.56 211 GLU A C 1
ATOM 1706 O O . GLU A 1 211 ? 4.766 -5.891 -15.817 1.00 89.56 211 GLU A O 1
ATOM 1711 N N . LEU A 1 212 ? 4.503 -7.394 -14.177 1.00 88.94 212 LEU A N 1
ATOM 1712 C CA . LEU A 1 212 ? 5.844 -7.216 -13.621 1.00 88.94 212 LEU A CA 1
ATOM 1713 C C . LEU A 1 212 ? 6.943 -7.606 -14.618 1.00 88.94 212 LEU A C 1
ATOM 1715 O O . LEU A 1 212 ? 7.967 -6.925 -14.663 1.00 88.94 212 LEU A O 1
ATOM 1719 N N . LEU A 1 213 ? 6.710 -8.635 -15.444 1.00 86.25 213 LEU A N 1
ATOM 1720 C CA . LEU A 1 213 ? 7.630 -9.036 -16.515 1.00 86.25 213 LEU A CA 1
ATOM 1721 C C . LEU A 1 213 ? 7.820 -7.956 -17.589 1.00 86.25 213 LEU A C 1
ATOM 1723 O O . LEU A 1 213 ? 8.848 -7.969 -18.255 1.00 86.25 213 LEU A O 1
ATOM 1727 N N . ASP A 1 214 ? 6.883 -7.019 -17.738 1.00 87.56 214 ASP A N 1
ATOM 1728 C CA . ASP A 1 214 ? 7.014 -5.888 -18.662 1.00 87.56 214 ASP A CA 1
ATOM 1729 C C . ASP A 1 214 ? 7.548 -4.634 -17.945 1.00 87.56 214 ASP A C 1
ATOM 1731 O O . ASP A 1 214 ? 8.448 -3.947 -18.436 1.00 87.56 214 ASP A O 1
ATOM 1735 N N . ILE A 1 215 ? 7.028 -4.348 -16.746 1.00 89.00 215 ILE A N 1
ATOM 1736 C CA . ILE A 1 215 ? 7.345 -3.145 -15.963 1.00 89.00 215 ILE A CA 1
ATOM 1737 C C . ILE A 1 215 ? 8.801 -3.143 -15.490 1.00 89.00 215 ILE A C 1
ATOM 1739 O O . ILE A 1 215 ? 9.481 -2.120 -15.579 1.00 89.00 215 ILE A O 1
ATOM 1743 N N . ILE A 1 216 ? 9.291 -4.264 -14.955 1.00 86.38 216 ILE A N 1
ATOM 1744 C CA . ILE A 1 216 ? 10.628 -4.313 -14.349 1.00 86.38 216 ILE A CA 1
ATOM 1745 C C . ILE A 1 216 ? 11.718 -4.134 -15.404 1.00 86.38 216 ILE A C 1
ATOM 1747 O O . ILE A 1 216 ? 12.573 -3.267 -15.196 1.00 86.38 216 ILE A O 1
ATOM 1751 N N . PRO A 1 217 ? 11.695 -4.840 -16.552 1.00 84.62 217 PRO A N 1
ATOM 1752 C CA . PRO A 1 217 ? 12.659 -4.585 -17.614 1.00 84.62 217 PRO A CA 1
ATOM 1753 C C . PRO A 1 217 ? 12.627 -3.144 -18.125 1.00 84.62 217 PRO A C 1
ATOM 1755 O O . PRO A 1 217 ? 13.697 -2.588 -18.371 1.00 84.62 217 PRO A O 1
ATOM 1758 N N . ASP A 1 218 ? 11.453 -2.510 -18.233 1.00 86.62 218 ASP A N 1
ATOM 1759 C CA . ASP A 1 218 ? 11.352 -1.099 -18.632 1.00 86.62 218 ASP A CA 1
ATOM 1760 C C . ASP A 1 218 ? 12.003 -0.159 -17.604 1.00 86.62 218 ASP A C 1
ATOM 1762 O O . ASP A 1 218 ? 12.823 0.689 -17.962 1.00 86.62 218 ASP A O 1
ATOM 1766 N N . ILE A 1 219 ? 11.732 -0.349 -16.310 1.00 87.19 219 ILE A N 1
ATOM 1767 C CA . ILE A 1 219 ? 12.355 0.446 -15.239 1.00 87.19 219 ILE A CA 1
ATOM 1768 C C . ILE A 1 219 ? 13.873 0.218 -15.205 1.00 87.19 219 ILE A C 1
ATOM 1770 O O . ILE A 1 219 ? 14.645 1.176 -15.133 1.00 87.19 219 ILE A O 1
ATOM 1774 N N . MET A 1 220 ? 14.331 -1.033 -15.315 1.00 83.31 220 MET A N 1
ATOM 1775 C CA . MET A 1 220 ? 15.759 -1.361 -15.381 1.00 83.31 220 MET A CA 1
ATOM 1776 C C . MET A 1 220 ? 16.427 -0.739 -16.608 1.00 83.31 220 MET A C 1
ATOM 1778 O O . MET A 1 220 ? 17.548 -0.236 -16.516 1.00 83.31 220 MET A O 1
ATOM 1782 N N . ARG A 1 221 ? 15.754 -0.761 -17.762 1.00 84.69 221 ARG A N 1
ATOM 1783 C CA . ARG A 1 221 ? 16.206 -0.116 -18.996 1.00 84.69 221 ARG A CA 1
ATOM 1784 C C . ARG A 1 221 ? 16.369 1.385 -18.777 1.00 84.69 221 ARG A C 1
ATOM 1786 O O . ARG A 1 221 ? 17.463 1.897 -19.012 1.00 84.69 221 ARG A O 1
ATOM 1793 N N . LYS A 1 222 ? 15.340 2.069 -18.270 1.00 86.25 222 LYS A N 1
ATOM 1794 C CA . LYS A 1 222 ? 15.381 3.508 -17.955 1.00 86.25 222 LYS A CA 1
ATOM 1795 C C . LYS A 1 222 ? 16.513 3.850 -16.994 1.00 86.25 222 LYS A C 1
ATOM 1797 O O . LYS A 1 222 ? 17.260 4.797 -17.232 1.00 86.25 222 LYS A O 1
ATOM 1802 N N . GLU A 1 223 ? 16.723 3.034 -15.964 1.00 83.75 223 GLU A N 1
ATOM 1803 C CA . GLU A 1 223 ? 17.816 3.240 -15.015 1.00 83.75 223 GLU A CA 1
ATOM 1804 C C . GLU A 1 223 ? 19.200 3.065 -15.660 1.00 83.75 223 GLU A C 1
ATOM 1806 O O . GLU A 1 223 ? 20.093 3.890 -15.451 1.00 83.75 223 GLU A O 1
ATOM 1811 N N . ARG A 1 224 ? 19.379 2.050 -16.518 1.00 84.12 224 ARG A N 1
ATOM 1812 C CA . ARG A 1 224 ? 20.616 1.872 -17.301 1.00 84.12 224 ARG A CA 1
ATOM 1813 C C . ARG A 1 224 ? 20.889 3.103 -18.168 1.00 84.12 224 ARG A C 1
ATOM 1815 O O . ARG A 1 224 ? 22.005 3.625 -18.141 1.00 84.12 224 ARG A O 1
ATOM 1822 N N . PHE A 1 225 ? 19.882 3.603 -18.888 1.00 84.44 225 PHE A N 1
ATOM 1823 C CA . PHE A 1 225 ? 20.003 4.826 -19.690 1.00 84.44 225 PHE A CA 1
ATOM 1824 C C . PHE A 1 225 ? 20.327 6.053 -18.834 1.00 84.44 225 PHE A C 1
ATOM 1826 O O . PHE A 1 225 ? 21.189 6.844 -19.217 1.00 84.44 225 PHE A O 1
ATOM 1833 N N . ARG A 1 226 ? 19.727 6.185 -17.647 1.00 84.69 226 ARG A N 1
ATOM 1834 C CA . ARG A 1 226 ? 20.011 7.273 -16.703 1.00 84.69 226 ARG A CA 1
ATOM 1835 C C . ARG A 1 226 ? 21.472 7.281 -16.251 1.00 84.69 226 ARG A C 1
ATOM 1837 O O . ARG A 1 226 ? 22.106 8.338 -16.257 1.00 84.69 226 ARG A O 1
ATOM 1844 N N . ILE A 1 227 ? 22.016 6.124 -15.867 1.00 83.38 227 ILE A N 1
ATOM 1845 C CA . ILE A 1 227 ? 23.416 5.997 -15.429 1.00 83.38 227 ILE A CA 1
ATOM 1846 C C . ILE A 1 227 ? 24.367 6.333 -16.583 1.00 83.38 227 ILE A C 1
ATOM 1848 O O . ILE A 1 227 ? 25.271 7.152 -16.413 1.00 83.38 227 ILE A O 1
ATOM 1852 N N . ILE A 1 228 ? 24.120 5.774 -17.774 1.00 84.00 228 ILE A N 1
ATOM 1853 C CA . ILE A 1 228 ? 24.907 6.068 -18.980 1.00 84.00 228 ILE A CA 1
ATOM 1854 C C . ILE A 1 228 ? 24.853 7.565 -19.307 1.00 84.00 228 ILE A C 1
ATOM 1856 O O . ILE A 1 228 ? 25.895 8.195 -19.497 1.00 84.00 228 ILE A O 1
ATOM 1860 N N . GLY A 1 229 ? 23.655 8.150 -19.326 1.00 81.75 229 GLY A N 1
ATOM 1861 C CA . GLY A 1 229 ? 23.426 9.559 -19.637 1.00 81.75 229 GLY A CA 1
ATOM 1862 C C . GLY A 1 229 ? 24.175 10.498 -18.694 1.00 81.75 229 GLY A C 1
ATOM 1863 O O . GLY A 1 229 ? 24.851 11.418 -19.160 1.00 81.75 229 GLY A O 1
ATOM 1864 N N . LYS A 1 230 ? 24.143 10.231 -17.380 1.00 83.88 230 LYS A N 1
ATOM 1865 C CA . LYS A 1 230 ? 24.908 11.004 -16.386 1.00 83.88 230 LYS A CA 1
ATOM 1866 C C . LYS A 1 230 ? 26.397 11.037 -16.710 1.00 83.88 230 LYS A C 1
ATOM 1868 O O . LYS A 1 230 ? 26.985 12.114 -16.727 1.00 83.88 230 LYS A O 1
ATOM 1873 N N . THR A 1 231 ? 26.996 9.887 -17.015 1.00 84.19 231 THR A N 1
ATOM 1874 C CA . THR A 1 231 ? 28.423 9.834 -17.355 1.00 84.19 231 THR A CA 1
ATOM 1875 C C . THR A 1 231 ? 28.713 10.536 -18.684 1.00 84.19 231 THR A C 1
ATOM 1877 O O . THR A 1 231 ? 29.668 11.302 -18.780 1.00 84.19 231 THR A O 1
ATOM 1880 N N . VAL A 1 232 ? 27.877 10.338 -19.707 1.00 83.62 232 VAL A N 1
ATOM 1881 C CA . VAL A 1 232 ? 28.054 10.940 -21.043 1.00 83.62 232 VAL A CA 1
ATOM 1882 C C . VAL A 1 232 ? 28.046 12.470 -20.998 1.00 83.62 232 VAL A C 1
ATOM 1884 O O . VAL A 1 232 ? 28.828 13.109 -21.705 1.00 83.62 232 VAL A O 1
ATOM 1887 N N . VAL A 1 233 ? 27.200 13.076 -20.161 1.00 79.62 233 VAL A N 1
ATOM 1888 C CA . VAL A 1 233 ? 27.132 14.541 -20.010 1.00 79.62 233 VAL A CA 1
ATOM 1889 C C . VAL A 1 233 ? 28.447 15.130 -19.479 1.00 79.62 233 VAL A C 1
ATOM 1891 O O . VAL A 1 233 ? 28.786 16.273 -19.800 1.00 79.62 233 VAL A O 1
ATOM 1894 N N . GLU A 1 234 ? 29.208 14.359 -18.704 1.00 81.44 234 GLU A N 1
ATOM 1895 C CA . GLU A 1 234 ? 30.492 14.769 -18.125 1.00 81.44 234 GLU A CA 1
ATOM 1896 C C . GLU A 1 234 ? 31.682 14.536 -19.072 1.00 81.44 234 GLU A C 1
ATOM 1898 O O . GLU A 1 234 ? 32.735 15.159 -18.914 1.00 81.44 234 GLU A O 1
ATOM 1903 N N . MET A 1 235 ? 31.512 13.695 -20.096 1.00 84.62 235 MET A N 1
ATOM 1904 C CA . MET A 1 235 ? 32.553 13.381 -21.076 1.00 84.62 235 MET A CA 1
ATOM 1905 C C . MET A 1 235 ? 32.881 14.566 -21.998 1.00 84.62 235 MET A C 1
ATOM 1907 O O . MET A 1 235 ? 32.056 15.438 -22.295 1.00 84.62 235 MET A O 1
ATOM 1911 N N . LYS A 1 236 ? 34.103 14.587 -22.527 1.00 86.31 236 LYS A N 1
ATOM 1912 C CA . LYS A 1 236 ? 34.524 15.457 -23.636 1.00 86.31 236 LYS A CA 1
ATOM 1913 C C . LYS A 1 236 ? 34.045 14.902 -24.978 1.00 86.31 236 LYS A C 1
ATOM 1915 O O . LYS A 1 236 ? 33.831 13.708 -25.133 1.00 86.31 236 LYS A O 1
ATOM 1920 N N . ASN A 1 237 ? 33.960 15.757 -25.997 1.00 82.44 237 ASN A N 1
ATOM 1921 C CA . ASN A 1 237 ? 33.492 15.371 -27.337 1.00 82.44 237 ASN A CA 1
ATOM 1922 C C . ASN A 1 237 ? 34.239 14.157 -27.928 1.00 82.44 237 ASN A C 1
ATOM 1924 O O . ASN A 1 237 ? 33.623 13.282 -28.525 1.00 82.44 237 ASN A O 1
ATOM 1928 N N . ASN A 1 238 ? 35.561 14.083 -27.761 1.00 86.31 238 ASN A N 1
ATOM 1929 C CA . ASN A 1 238 ? 36.363 12.948 -28.227 1.00 86.31 238 ASN A CA 1
ATOM 1930 C C . ASN A 1 238 ? 36.090 11.660 -27.430 1.00 86.31 238 ASN A C 1
ATOM 1932 O O . ASN A 1 238 ? 36.156 10.576 -28.000 1.00 86.31 238 ASN A O 1
ATOM 1936 N N . GLU A 1 239 ? 35.774 11.778 -26.140 1.00 86.44 239 GLU A N 1
ATOM 1937 C CA . GLU A 1 239 ? 35.406 10.653 -25.272 1.00 86.44 239 GLU A CA 1
ATOM 1938 C C . GLU A 1 239 ? 34.017 10.119 -25.642 1.00 86.44 239 GLU A C 1
ATOM 1940 O O . GLU A 1 239 ? 33.855 8.912 -25.786 1.00 86.44 239 GLU A O 1
ATOM 1945 N N . VAL A 1 240 ? 33.050 11.001 -25.926 1.00 85.25 240 VAL A N 1
ATOM 1946 C CA . VAL A 1 240 ? 31.719 10.602 -26.416 1.00 85.25 240 VAL A CA 1
ATOM 1947 C C . VAL A 1 240 ? 31.809 9.924 -27.788 1.00 85.25 240 VAL A C 1
ATOM 1949 O O . VAL A 1 240 ? 31.169 8.901 -28.004 1.00 85.25 240 VAL A O 1
ATOM 1952 N N . LEU A 1 241 ? 32.631 10.434 -28.714 1.00 86.12 241 LEU A N 1
ATOM 1953 C CA . LEU A 1 241 ? 32.854 9.782 -30.015 1.00 86.12 241 LEU A CA 1
ATOM 1954 C C . LEU A 1 241 ? 33.501 8.399 -29.869 1.00 86.12 241 LEU A C 1
ATOM 1956 O O . LEU A 1 241 ? 33.095 7.456 -30.548 1.00 86.12 241 LEU A O 1
ATOM 1960 N N . ALA A 1 242 ? 34.484 8.266 -28.975 1.00 87.81 242 ALA A N 1
ATOM 1961 C CA . ALA A 1 242 ? 35.085 6.973 -28.663 1.00 87.81 242 ALA A CA 1
ATOM 1962 C C . ALA A 1 242 ? 34.057 6.012 -28.042 1.00 87.81 242 ALA A C 1
ATOM 1964 O O . ALA A 1 242 ? 34.031 4.833 -28.396 1.00 87.81 242 ALA A O 1
ATOM 1965 N N . PHE A 1 243 ? 33.177 6.521 -27.175 1.00 90.50 243 PHE A N 1
ATOM 1966 C CA . PHE A 1 243 ? 32.090 5.746 -26.588 1.00 90.50 243 PHE A CA 1
ATOM 1967 C C . PHE A 1 243 ? 31.083 5.280 -27.646 1.00 90.50 243 PHE A C 1
ATOM 1969 O O . PHE A 1 243 ? 30.795 4.091 -27.688 1.00 90.50 243 PHE A O 1
ATOM 1976 N N . ILE A 1 244 ? 30.643 6.141 -28.574 1.00 89.81 244 ILE A N 1
ATOM 1977 C CA . ILE A 1 244 ? 29.786 5.741 -29.710 1.00 89.81 244 ILE A CA 1
ATOM 1978 C C . ILE A 1 244 ? 30.407 4.560 -30.470 1.00 89.81 244 ILE A C 1
ATOM 1980 O O . ILE A 1 244 ? 29.727 3.567 -30.723 1.00 89.81 244 ILE A O 1
ATOM 1984 N N . GLY A 1 245 ? 31.709 4.622 -30.769 1.00 87.44 245 GLY A N 1
ATOM 1985 C CA . GLY A 1 245 ? 32.418 3.518 -31.422 1.00 87.44 245 GLY A CA 1
ATOM 1986 C C . GLY A 1 245 ? 32.441 2.227 -30.590 1.00 87.44 245 GLY A C 1
ATOM 1987 O O . GLY A 1 245 ? 32.331 1.129 -31.141 1.00 87.44 245 GLY A O 1
ATOM 1988 N N . ALA A 1 246 ? 32.539 2.332 -29.262 1.00 88.88 246 ALA A N 1
ATOM 1989 C CA . ALA A 1 246 ? 32.445 1.183 -28.362 1.00 88.88 246 ALA A CA 1
ATOM 1990 C C . ALA A 1 246 ? 31.032 0.568 -28.354 1.00 88.88 246 ALA A C 1
ATOM 1992 O O . ALA A 1 246 ? 30.910 -0.653 -28.470 1.00 88.88 246 ALA A O 1
ATOM 1993 N N . VAL A 1 247 ? 29.979 1.392 -28.300 1.00 89.31 247 VAL A N 1
ATOM 1994 C CA . VAL A 1 247 ? 28.573 0.948 -28.368 1.00 89.31 247 VAL A CA 1
ATOM 1995 C C . VAL A 1 247 ? 28.277 0.267 -29.711 1.00 89.31 247 VAL A C 1
ATOM 1997 O O . VAL A 1 247 ? 27.679 -0.808 -29.745 1.00 89.31 247 VAL A O 1
ATOM 2000 N N . GLU A 1 248 ? 28.755 0.825 -30.827 1.00 89.44 248 GLU A N 1
ATOM 2001 C CA . GLU A 1 248 ? 28.629 0.220 -32.162 1.00 89.44 248 GLU A CA 1
ATOM 2002 C C . GLU A 1 248 ? 29.297 -1.154 -32.242 1.00 89.44 248 GLU A C 1
ATOM 2004 O O . GLU A 1 248 ? 28.712 -2.105 -32.769 1.00 89.44 248 GLU A O 1
ATOM 2009 N N . LYS A 1 249 ? 30.501 -1.285 -31.674 1.00 87.31 249 LYS A N 1
ATOM 2010 C CA . LYS A 1 249 ? 31.206 -2.566 -31.601 1.00 87.31 249 LYS A CA 1
ATOM 2011 C C . LYS A 1 249 ? 30.421 -3.587 -30.772 1.00 87.31 249 LYS A C 1
ATOM 2013 O O . LYS A 1 249 ? 30.284 -4.729 -31.208 1.00 87.31 249 LYS A O 1
ATOM 2018 N N . MET A 1 250 ? 29.882 -3.188 -29.617 1.00 86.81 250 MET A N 1
ATOM 2019 C CA . MET A 1 250 ? 29.033 -4.049 -28.781 1.00 86.81 250 MET A CA 1
ATOM 2020 C C . MET A 1 250 ? 27.786 -4.520 -29.537 1.00 86.81 250 MET A C 1
ATOM 2022 O O . MET A 1 250 ? 27.485 -5.713 -29.545 1.00 86.81 250 MET A O 1
ATOM 2026 N N . ARG A 1 251 ? 27.097 -3.606 -30.228 1.00 88.44 251 ARG A N 1
ATOM 2027 C CA . ARG A 1 251 ? 25.911 -3.912 -31.037 1.00 88.44 251 ARG A CA 1
ATOM 2028 C C . ARG A 1 251 ? 26.217 -4.926 -32.141 1.00 88.44 251 ARG A C 1
ATOM 2030 O O . ARG A 1 251 ? 25.502 -5.915 -32.274 1.00 88.44 251 ARG A O 1
ATOM 2037 N N . LEU A 1 252 ? 27.295 -4.719 -32.901 1.00 85.12 252 LEU A N 1
ATOM 2038 C CA . LEU A 1 252 ? 27.715 -5.639 -33.967 1.00 85.12 252 LEU A CA 1
ATOM 2039 C C . LEU A 1 252 ? 28.069 -7.028 -33.427 1.00 85.12 252 LEU A C 1
ATOM 2041 O O . LEU A 1 252 ? 27.704 -8.034 -34.030 1.00 85.12 252 LEU A O 1
ATOM 2045 N N . LEU A 1 253 ? 28.745 -7.097 -32.278 1.00 82.88 253 LEU A N 1
ATOM 2046 C CA . LEU A 1 253 ? 29.057 -8.370 -31.628 1.00 82.88 253 LEU A CA 1
ATOM 2047 C C . LEU A 1 253 ? 27.792 -9.139 -31.229 1.00 82.88 253 LEU A C 1
ATOM 2049 O O . LEU A 1 253 ? 27.783 -10.364 -31.350 1.00 82.88 253 LEU A O 1
ATOM 2053 N N . LYS A 1 254 ? 26.728 -8.451 -30.792 1.00 82.19 254 LYS A N 1
ATOM 2054 C CA . LYS A 1 254 ? 25.439 -9.094 -30.490 1.00 82.19 254 LYS A CA 1
ATOM 2055 C C . LYS A 1 254 ? 24.764 -9.653 -31.750 1.00 82.19 254 LYS A C 1
ATOM 2057 O O . LYS A 1 254 ? 24.365 -10.812 -31.719 1.00 82.19 254 LYS A O 1
ATOM 2062 N N . ILE A 1 255 ? 24.760 -8.907 -32.861 1.00 80.06 255 ILE A N 1
ATOM 2063 C CA . ILE A 1 255 ? 24.222 -9.363 -34.163 1.00 80.06 255 ILE A CA 1
ATOM 2064 C C . ILE A 1 255 ? 24.947 -10.621 -34.661 1.00 80.06 255 ILE A C 1
ATOM 2066 O O . ILE A 1 255 ? 24.333 -11.617 -35.027 1.00 80.06 255 ILE A O 1
ATOM 2070 N N . ILE A 1 256 ? 26.283 -10.608 -34.641 1.00 76.44 256 ILE A N 1
ATOM 2071 C CA . ILE A 1 256 ? 27.079 -11.755 -35.107 1.00 76.44 256 ILE A CA 1
ATOM 2072 C C . ILE A 1 256 ? 26.769 -13.005 -34.270 1.00 76.44 256 ILE A C 1
ATOM 2074 O O . ILE A 1 256 ? 26.721 -14.116 -34.799 1.00 76.44 256 ILE A O 1
ATOM 2078 N N . ARG A 1 257 ? 26.550 -12.841 -32.961 1.00 71.38 257 ARG A N 1
ATOM 2079 C CA . ARG A 1 257 ? 26.217 -13.948 -32.054 1.00 71.38 257 ARG A CA 1
ATOM 2080 C C . ARG A 1 257 ? 24.800 -14.483 -32.273 1.00 71.38 257 ARG A C 1
ATOM 2082 O O . ARG A 1 257 ? 24.628 -15.696 -32.203 1.00 71.38 257 ARG A O 1
ATOM 2089 N N . SER A 1 258 ? 23.819 -13.628 -32.573 1.00 69.44 258 SER A N 1
ATOM 2090 C CA . SER A 1 258 ? 22.455 -14.074 -32.891 1.00 69.44 258 SER A CA 1
ATOM 2091 C C . SER A 1 258 ? 22.381 -14.815 -34.229 1.00 69.44 258 SER A C 1
ATOM 2093 O O . SER A 1 258 ? 21.746 -15.863 -34.306 1.00 69.44 258 SER A O 1
ATOM 2095 N N . ASP A 1 259 ? 23.086 -14.333 -35.257 1.00 62.00 259 ASP A N 1
ATOM 2096 C CA . ASP A 1 259 ? 23.029 -14.897 -36.616 1.00 62.00 259 ASP A CA 1
ATOM 2097 C C . ASP A 1 259 ? 23.782 -16.229 -36.763 1.00 62.00 259 ASP A C 1
ATOM 2099 O O . ASP A 1 259 ? 23.488 -17.027 -37.653 1.00 62.00 259 ASP A O 1
ATOM 2103 N N . THR A 1 260 ? 24.766 -16.494 -35.901 1.00 60.72 260 THR A N 1
ATOM 2104 C CA . THR A 1 260 ? 25.608 -17.701 -35.995 1.00 60.72 260 THR A CA 1
ATOM 2105 C C . THR A 1 260 ? 25.085 -18.892 -35.195 1.00 60.72 260 THR A C 1
ATOM 2107 O O . THR A 1 260 ? 25.661 -19.976 -35.290 1.00 60.72 260 THR A O 1
ATOM 2110 N N . GLY A 1 261 ? 24.012 -18.733 -34.410 1.00 47.31 261 GLY A N 1
ATOM 2111 C CA . GLY A 1 261 ? 23.452 -19.819 -33.597 1.00 47.31 261 GLY A CA 1
ATOM 2112 C C . GLY A 1 261 ? 24.436 -20.410 -32.577 1.00 47.31 261 GLY A C 1
ATOM 2113 O O . GLY A 1 261 ? 24.223 -21.519 -32.087 1.00 47.31 261 GLY A O 1
ATOM 2114 N N . ILE A 1 262 ? 25.521 -19.696 -32.252 1.00 52.03 262 ILE A N 1
ATOM 2115 C CA . ILE A 1 262 ? 26.458 -20.080 -31.194 1.00 52.03 262 ILE A CA 1
ATOM 2116 C C . ILE A 1 262 ? 25.731 -19.855 -29.863 1.00 52.03 262 ILE A C 1
ATOM 2118 O O . ILE A 1 262 ? 25.700 -18.752 -29.323 1.00 52.03 262 ILE A O 1
ATOM 2122 N N . GLY A 1 263 ? 25.068 -20.910 -29.391 1.00 41.41 263 GLY A N 1
ATOM 2123 C CA . GLY A 1 263 ? 24.210 -20.892 -28.216 1.00 41.41 263 GLY A CA 1
ATOM 2124 C C . GLY A 1 263 ? 24.922 -20.497 -26.920 1.00 41.41 263 GLY A C 1
ATOM 2125 O O . GLY A 1 263 ? 26.016 -20.968 -26.619 1.00 41.41 263 GLY A O 1
ATOM 2126 N N . GLY A 1 264 ? 24.232 -19.675 -26.127 1.00 34.34 264 GLY A N 1
ATOM 2127 C CA . GLY A 1 264 ? 23.833 -20.056 -24.768 1.00 34.34 264 GLY A CA 1
ATOM 2128 C C . GLY A 1 264 ? 24.931 -20.389 -23.757 1.00 34.34 264 GLY A C 1
ATOM 2129 O O . GLY A 1 264 ? 24.744 -21.294 -22.949 1.00 34.34 264 GLY A O 1
ATOM 2130 N N . GLY A 1 265 ? 26.058 -19.681 -23.769 1.00 30.92 265 GLY A N 1
ATOM 2131 C CA . GLY A 1 265 ? 26.884 -19.559 -22.565 1.00 30.92 265 GLY A CA 1
ATOM 2132 C C . GLY A 1 265 ? 26.293 -18.488 -21.639 1.00 30.92 265 GLY A C 1
ATOM 2133 O O . GLY A 1 265 ? 25.712 -17.535 -22.159 1.00 30.92 265 GLY A O 1
ATOM 2134 N N . PRO A 1 266 ? 26.422 -18.609 -20.302 1.00 36.31 266 PRO A N 1
ATOM 2135 C CA . PRO A 1 266 ? 25.937 -17.582 -19.382 1.00 36.31 266 PRO A CA 1
ATOM 2136 C C . PRO A 1 266 ? 26.514 -16.221 -19.782 1.00 36.31 266 PRO A C 1
ATOM 2138 O O . PRO A 1 266 ? 27.658 -16.150 -20.236 1.00 36.31 266 PRO A O 1
ATOM 2141 N N . GLU A 1 267 ? 25.744 -15.153 -19.573 1.00 45.22 267 GLU A N 1
ATOM 2142 C CA . GLU A 1 267 ? 26.063 -13.741 -19.866 1.00 45.22 267 GLU A CA 1
ATOM 2143 C C . GLU A 1 267 ? 27.359 -13.206 -19.209 1.00 45.22 267 GLU A C 1
ATOM 2145 O O . GLU A 1 267 ? 27.673 -12.025 -19.292 1.00 45.22 267 GLU A O 1
ATOM 2150 N N . ASN A 1 268 ? 28.178 -14.075 -18.620 1.00 37.28 268 ASN A N 1
ATOM 2151 C CA . ASN A 1 268 ? 29.441 -13.789 -17.953 1.00 37.28 268 ASN A CA 1
ATOM 2152 C C . ASN A 1 268 ? 30.648 -14.007 -18.877 1.00 37.28 268 ASN A C 1
ATOM 2154 O O . ASN A 1 268 ? 31.667 -14.579 -18.480 1.00 37.28 268 ASN A O 1
ATOM 2158 N N . GLY A 1 269 ? 30.559 -13.541 -20.124 1.00 35.53 269 GLY A N 1
ATOM 2159 C CA . GLY A 1 269 ? 31.756 -13.262 -20.909 1.00 35.53 269 GLY A CA 1
ATOM 2160 C C . GLY A 1 269 ? 32.458 -12.070 -20.270 1.00 35.53 269 GLY A C 1
ATOM 2161 O O . GLY A 1 269 ? 32.102 -10.937 -20.569 1.00 35.53 269 GLY A O 1
ATOM 2162 N N . SER A 1 270 ? 33.396 -12.339 -19.361 1.00 38.66 270 SER A N 1
ATOM 2163 C CA . SER A 1 270 ? 34.135 -11.376 -18.541 1.00 38.66 270 SER A CA 1
ATOM 2164 C C . SER A 1 270 ? 35.024 -10.432 -19.367 1.00 38.66 270 SER A C 1
ATOM 2166 O O . SER A 1 270 ? 36.251 -10.436 -19.244 1.00 38.66 270 SER A O 1
ATOM 2168 N N . GLU A 1 271 ? 34.434 -9.589 -20.212 1.00 49.53 271 GLU A N 1
ATOM 2169 C CA . GLU A 1 271 ? 35.004 -8.266 -20.422 1.00 49.53 271 GLU A CA 1
ATOM 2170 C C . GLU A 1 271 ? 34.785 -7.533 -19.097 1.00 49.53 271 GLU A C 1
ATOM 2172 O O . 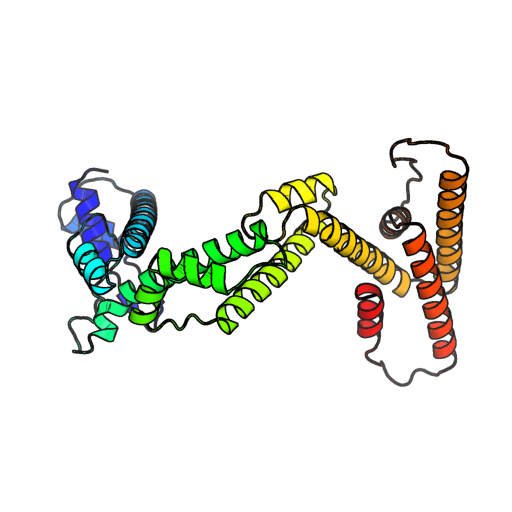GLU A 1 271 ? 33.689 -7.069 -18.800 1.00 49.53 271 GLU A O 1
ATOM 2177 N N . ASN A 1 272 ? 35.810 -7.530 -18.238 1.00 48.03 272 ASN A N 1
ATOM 2178 C CA . ASN A 1 272 ? 35.814 -6.734 -17.014 1.00 48.03 272 ASN A CA 1
ATOM 2179 C C . ASN A 1 272 ? 35.766 -5.258 -17.417 1.00 48.03 272 ASN A C 1
ATOM 2181 O O . ASN A 1 272 ? 36.800 -4.601 -17.559 1.00 48.03 272 ASN A O 1
ATOM 2185 N N . TYR A 1 273 ? 34.560 -4.745 -17.642 1.00 59.84 273 TYR A N 1
ATOM 2186 C CA . TYR A 1 273 ? 34.329 -3.327 -17.812 1.00 59.84 273 TYR A CA 1
ATOM 2187 C C . TYR A 1 273 ? 34.662 -2.658 -16.481 1.00 59.84 273 TYR A C 1
ATOM 2189 O O . TYR A 1 273 ? 34.002 -2.867 -15.468 1.00 59.84 273 TYR A O 1
ATOM 2197 N N . SER A 1 274 ? 35.742 -1.883 -16.468 1.00 63.12 274 SER A N 1
ATOM 2198 C CA . SER A 1 274 ? 36.238 -1.217 -15.261 1.00 63.12 274 SER A CA 1
ATOM 2199 C C . SER A 1 274 ? 35.332 -0.081 -14.777 1.00 63.12 274 SER A C 1
ATOM 2201 O O . SER A 1 274 ? 35.546 0.441 -13.686 1.00 63.12 274 SER A O 1
ATOM 2203 N N . SER A 1 275 ? 34.340 0.317 -15.576 1.00 78.88 275 SER A N 1
ATOM 2204 C CA . SER A 1 275 ? 33.442 1.434 -15.295 1.00 78.88 275 SER A CA 1
ATOM 2205 C C . SER A 1 275 ? 31.979 1.000 -15.306 1.00 78.88 275 SER A C 1
ATOM 2207 O O . SER A 1 275 ? 31.523 0.397 -16.278 1.00 78.88 275 SER A O 1
ATOM 2209 N N . GLU A 1 276 ? 31.240 1.410 -14.277 1.00 78.81 276 GLU A N 1
ATOM 2210 C CA . GLU A 1 276 ? 29.813 1.135 -14.056 1.00 78.81 276 GLU A CA 1
ATOM 2211 C C . GLU A 1 276 ? 28.948 1.379 -15.307 1.00 78.81 276 GLU A C 1
ATOM 2213 O O . GLU A 1 276 ? 28.246 0.476 -15.756 1.00 78.81 276 GLU A O 1
ATOM 2218 N N . TYR A 1 277 ? 29.073 2.538 -15.965 1.00 82.56 277 TYR A N 1
ATOM 2219 C CA . TYR A 1 277 ? 28.280 2.853 -17.164 1.00 82.56 277 TYR A CA 1
ATOM 2220 C C . TYR A 1 277 ? 28.536 1.901 -18.350 1.00 82.56 277 TYR A C 1
ATOM 2222 O O . TYR A 1 277 ? 27.626 1.646 -19.136 1.00 82.56 277 TYR A O 1
ATOM 2230 N N . MET A 1 278 ? 29.744 1.336 -18.479 1.00 84.31 278 MET A N 1
ATOM 2231 C CA . MET A 1 278 ? 30.058 0.348 -19.524 1.00 84.31 278 MET A CA 1
ATOM 2232 C C . MET A 1 278 ? 29.438 -1.011 -19.207 1.00 84.31 278 MET A C 1
ATOM 2234 O O . MET A 1 278 ? 28.954 -1.675 -20.121 1.00 84.31 278 MET A O 1
ATOM 2238 N N . THR A 1 279 ? 29.376 -1.388 -17.927 1.00 83.25 279 THR A N 1
ATOM 2239 C CA . THR A 1 279 ? 28.623 -2.565 -17.472 1.00 83.25 279 THR A CA 1
ATOM 2240 C C . THR A 1 279 ? 27.133 -2.410 -17.793 1.00 83.25 279 THR A C 1
ATOM 2242 O O . THR A 1 279 ? 26.538 -3.315 -18.375 1.00 83.25 279 THR A O 1
ATOM 2245 N N . HIS A 1 280 ? 26.542 -1.239 -17.523 1.00 83.69 280 HIS A N 1
ATOM 2246 C CA . HIS A 1 280 ? 25.148 -0.953 -17.896 1.00 83.69 280 HIS A CA 1
ATOM 2247 C C . HIS A 1 280 ? 24.931 -0.936 -19.412 1.00 83.69 280 HIS A C 1
ATOM 2249 O O . HIS A 1 280 ? 23.921 -1.446 -19.887 1.00 83.69 280 HIS A O 1
ATOM 2255 N N . THR A 1 281 ? 25.889 -0.406 -20.177 1.00 86.00 281 THR A N 1
ATOM 2256 C CA . THR A 1 281 ? 25.833 -0.397 -21.647 1.00 86.00 281 THR A CA 1
ATOM 2257 C C . THR A 1 281 ? 25.860 -1.820 -22.204 1.00 86.00 281 THR A C 1
ATOM 2259 O O . THR A 1 281 ? 25.065 -2.156 -23.077 1.00 86.00 281 THR A O 1
ATOM 2262 N N . ALA A 1 282 ? 26.726 -2.689 -21.679 1.00 84.69 282 ALA A N 1
ATOM 2263 C CA . ALA A 1 282 ? 26.818 -4.079 -22.121 1.00 84.69 282 ALA A CA 1
ATOM 2264 C C . ALA A 1 282 ? 25.516 -4.870 -21.879 1.00 84.69 282 ALA A C 1
ATOM 2266 O O . ALA A 1 282 ? 25.175 -5.753 -22.676 1.00 84.69 282 ALA A O 1
ATOM 2267 N N . ALA A 1 283 ? 24.766 -4.516 -20.831 1.00 85.00 283 ALA A N 1
ATOM 2268 C CA . ALA A 1 283 ? 23.482 -5.119 -20.476 1.00 85.00 283 ALA A CA 1
ATOM 2269 C C . ALA A 1 283 ? 22.293 -4.670 -21.358 1.00 85.00 283 ALA A C 1
ATOM 2271 O O . ALA A 1 283 ? 21.221 -5.261 -21.271 1.00 85.00 283 ALA A O 1
ATOM 2272 N N . LEU A 1 284 ? 22.444 -3.651 -22.215 1.00 85.56 284 LEU A N 1
ATOM 2273 C CA . LEU A 1 284 ? 21.372 -3.180 -23.106 1.00 85.56 284 LEU A CA 1
ATOM 2274 C C . LEU A 1 284 ? 21.091 -4.158 -24.256 1.00 85.56 284 LEU A C 1
ATOM 2276 O O . LEU A 1 284 ? 22.013 -4.788 -24.776 1.00 85.56 284 LEU A O 1
ATOM 2280 N N . SER A 1 285 ? 19.837 -4.265 -24.705 1.00 85.06 285 SER A N 1
ATOM 2281 C CA . SER A 1 285 ? 19.486 -5.067 -25.888 1.00 85.06 285 SER A CA 1
ATOM 2282 C C . SER A 1 285 ? 20.105 -4.494 -27.177 1.00 85.06 285 SER A C 1
ATOM 2284 O O . SER A 1 285 ? 20.620 -3.377 -27.203 1.00 85.06 285 SER A O 1
ATOM 2286 N N . GLN A 1 286 ? 20.083 -5.249 -28.280 1.00 85.81 286 GLN A N 1
ATOM 2287 C CA . GLN A 1 286 ? 20.571 -4.743 -29.573 1.00 85.81 286 GLN A CA 1
ATOM 2288 C C . GLN A 1 286 ? 19.808 -3.490 -30.031 1.00 85.81 286 GLN A C 1
ATOM 2290 O O . GLN A 1 286 ? 20.414 -2.554 -30.569 1.00 85.81 286 GLN A O 1
ATOM 2295 N N . ASP A 1 287 ? 18.496 -3.474 -29.823 1.00 83.81 287 ASP A N 1
ATOM 2296 C CA . ASP A 1 287 ? 17.642 -2.352 -30.200 1.00 83.81 287 ASP A CA 1
ATOM 2297 C C . ASP A 1 287 ? 17.944 -1.141 -29.314 1.00 83.81 287 ASP A C 1
ATOM 2299 O O . ASP A 1 287 ? 18.162 -0.045 -29.827 1.00 83.81 287 ASP A O 1
ATOM 2303 N N . ASP A 1 288 ? 18.136 -1.353 -28.012 1.00 85.75 288 ASP A N 1
ATOM 2304 C CA . ASP A 1 288 ? 18.542 -0.298 -27.076 1.00 85.75 288 ASP A CA 1
ATOM 2305 C C .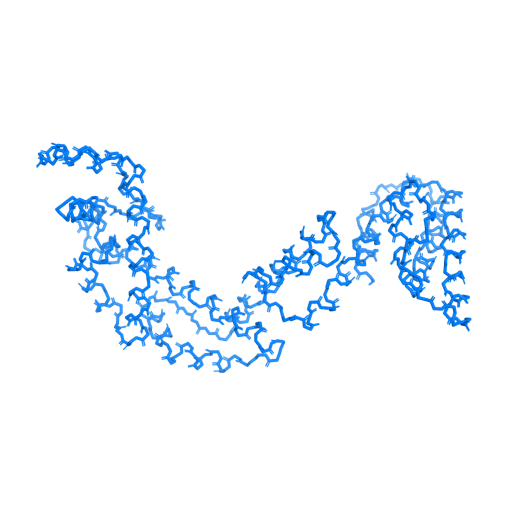 ASP A 1 288 ? 19.909 0.295 -27.393 1.00 85.75 288 ASP A C 1
ATOM 2307 O O . ASP A 1 288 ? 20.094 1.506 -27.306 1.00 85.75 288 ASP A O 1
ATOM 2311 N N . LEU A 1 289 ? 20.871 -0.533 -27.801 1.00 89.38 289 LEU A N 1
ATOM 2312 C CA . LEU A 1 289 ? 22.172 -0.050 -28.259 1.00 89.38 289 LEU A CA 1
ATOM 2313 C C . LEU A 1 289 ? 22.031 0.801 -29.528 1.00 89.38 289 LEU A C 1
ATOM 2315 O O . LEU A 1 289 ? 22.772 1.767 -29.697 1.00 89.38 289 LEU A O 1
ATOM 2319 N N . SER A 1 290 ? 21.087 0.466 -30.414 1.00 87.00 290 SER A N 1
ATOM 2320 C CA . SER A 1 290 ? 20.799 1.255 -31.621 1.00 87.00 290 SER A CA 1
ATOM 2321 C C . SER A 1 290 ? 20.234 2.628 -31.251 1.00 87.00 290 SER A C 1
ATOM 2323 O O . SER A 1 290 ? 20.766 3.643 -31.701 1.00 87.00 290 SER A O 1
ATOM 2325 N N . VAL A 1 291 ? 19.238 2.656 -30.360 1.00 87.56 291 VAL A N 1
ATOM 2326 C CA . VAL A 1 291 ? 18.648 3.890 -29.818 1.00 87.56 291 VAL A CA 1
ATOM 2327 C C . VAL A 1 291 ? 19.708 4.731 -29.102 1.00 87.56 291 VAL A C 1
ATOM 2329 O O . VAL A 1 291 ? 19.827 5.928 -29.357 1.00 87.56 291 VAL A O 1
ATOM 2332 N N . LEU A 1 292 ? 20.557 4.112 -28.276 1.00 88.25 292 LEU A N 1
ATOM 2333 C CA . LEU A 1 292 ? 21.646 4.800 -27.585 1.00 88.25 292 LEU A CA 1
ATOM 2334 C C . LEU A 1 292 ? 22.612 5.473 -28.573 1.00 88.25 292 LEU A C 1
ATOM 2336 O O . LEU A 1 292 ? 22.980 6.627 -28.372 1.00 88.25 292 LEU A O 1
ATOM 2340 N N . ILE A 1 293 ? 23.009 4.795 -29.656 1.00 89.81 293 ILE A N 1
ATOM 2341 C CA . ILE A 1 293 ? 23.884 5.379 -30.689 1.00 89.81 293 ILE A CA 1
ATOM 2342 C C . ILE A 1 293 ? 23.233 6.610 -31.328 1.00 89.81 293 ILE A C 1
ATOM 2344 O O . ILE A 1 293 ? 23.905 7.625 -31.527 1.00 89.81 293 ILE A O 1
ATOM 2348 N N . GLU A 1 294 ? 21.942 6.537 -31.653 1.00 86.12 294 GLU A N 1
ATOM 2349 C CA . GLU A 1 294 ? 21.199 7.653 -32.241 1.00 86.12 294 GLU A CA 1
ATOM 2350 C C . GLU A 1 294 ? 21.130 8.851 -31.288 1.00 86.12 294 GLU A C 1
ATOM 2352 O O . GLU A 1 294 ? 21.488 9.964 -31.687 1.00 86.12 294 GLU A O 1
ATOM 2357 N N . ILE A 1 295 ? 20.792 8.614 -30.017 1.00 84.69 295 ILE A N 1
ATOM 2358 C CA . ILE A 1 295 ? 20.764 9.637 -28.962 1.00 84.69 295 ILE A CA 1
ATOM 2359 C C . ILE A 1 295 ? 22.147 10.278 -28.786 1.00 84.69 295 ILE A C 1
ATOM 2361 O O . ILE A 1 295 ? 22.270 11.504 -28.777 1.00 84.69 295 ILE A O 1
ATOM 2365 N N . LEU A 1 296 ? 23.217 9.481 -28.702 1.00 86.00 296 LEU A N 1
ATOM 2366 C CA . LEU A 1 296 ? 24.583 9.987 -28.528 1.00 86.00 296 LEU A CA 1
ATOM 2367 C C . LEU A 1 296 ? 25.051 10.824 -29.726 1.00 86.00 296 LEU A C 1
ATOM 2369 O O . LEU A 1 296 ? 25.692 11.864 -29.550 1.00 86.00 296 LEU A O 1
ATOM 2373 N N . ARG A 1 297 ? 24.721 10.402 -30.953 1.00 84.88 297 ARG A N 1
ATOM 2374 C CA . ARG A 1 297 ? 25.023 11.163 -32.175 1.00 84.88 297 ARG A CA 1
ATOM 2375 C C . ARG A 1 297 ? 24.238 12.474 -32.219 1.00 84.88 297 ARG A C 1
ATOM 2377 O O . ARG A 1 297 ? 24.819 13.513 -32.538 1.00 84.88 297 ARG A O 1
ATOM 2384 N N . ALA A 1 298 ? 22.954 12.452 -31.859 1.00 81.94 298 ALA A N 1
ATOM 2385 C CA . ALA A 1 298 ? 22.132 13.655 -31.748 1.00 81.94 298 ALA A CA 1
ATOM 2386 C C . ALA A 1 298 ? 22.699 14.629 -30.700 1.00 81.94 298 ALA A C 1
ATOM 2388 O O . ALA A 1 298 ? 22.883 15.812 -30.996 1.00 81.94 298 ALA A O 1
ATOM 2389 N N . TYR A 1 299 ? 23.082 14.124 -29.524 1.00 81.56 299 TYR A N 1
ATOM 2390 C CA . TYR A 1 299 ? 23.728 14.900 -28.465 1.00 81.56 299 TYR A CA 1
ATOM 2391 C C . TYR A 1 299 ? 25.043 15.544 -28.928 1.00 81.56 299 TYR A C 1
ATOM 2393 O O . TYR A 1 299 ? 25.268 16.736 -28.709 1.00 81.56 299 TYR A O 1
ATOM 2401 N N . MET A 1 300 ? 25.899 14.794 -29.627 1.00 83.19 300 MET A N 1
ATOM 2402 C CA . MET A 1 300 ? 27.151 15.312 -30.190 1.00 83.19 300 MET A CA 1
ATOM 2403 C C . MET A 1 300 ? 26.927 16.407 -31.233 1.00 83.19 300 MET A C 1
ATOM 2405 O O . MET A 1 300 ? 27.651 17.409 -31.241 1.00 83.19 300 MET A O 1
ATOM 2409 N N . ASN A 1 301 ? 25.919 16.246 -32.091 1.00 79.44 301 ASN A N 1
ATOM 2410 C CA . ASN A 1 301 ? 25.544 17.260 -33.072 1.00 79.44 301 ASN A CA 1
ATOM 2411 C C . ASN A 1 301 ? 25.044 18.532 -32.378 1.00 79.44 301 ASN A C 1
ATOM 2413 O O . ASN A 1 301 ? 25.508 19.628 -32.691 1.00 79.44 301 ASN A O 1
ATOM 2417 N N . TRP A 1 302 ? 24.169 18.392 -31.381 1.00 79.56 302 TRP A N 1
ATOM 2418 C CA . TRP A 1 302 ? 23.655 19.508 -30.588 1.00 79.56 302 TRP A CA 1
ATOM 2419 C C . TRP A 1 302 ? 24.761 20.247 -29.819 1.00 79.56 302 TRP A C 1
ATOM 2421 O O . TRP A 1 302 ? 24.860 21.473 -29.885 1.00 79.56 302 TRP A O 1
ATOM 2431 N N . ARG A 1 303 ? 25.662 19.519 -29.150 1.00 75.69 303 ARG A N 1
ATOM 2432 C CA . ARG A 1 303 ? 26.790 20.100 -28.405 1.00 75.69 303 ARG A CA 1
ATOM 2433 C C . ARG A 1 303 ? 27.772 20.824 -29.325 1.00 75.69 303 ARG A C 1
ATOM 2435 O O . ARG A 1 303 ? 28.273 21.894 -28.976 1.00 75.69 303 ARG A O 1
ATOM 2442 N N . SER A 1 304 ? 28.019 20.269 -30.510 1.00 70.94 304 SER A N 1
ATOM 2443 C CA . SER A 1 304 ? 28.812 20.917 -31.558 1.00 70.94 304 SER A CA 1
ATOM 2444 C C . SER A 1 304 ? 28.153 22.217 -32.026 1.00 70.94 304 SER A C 1
ATOM 2446 O O . SER A 1 304 ? 28.825 23.242 -32.059 1.00 70.94 304 SER A O 1
ATOM 2448 N N . LEU A 1 305 ? 26.842 22.220 -32.295 1.00 65.00 305 LEU A N 1
ATOM 2449 C CA . LEU A 1 305 ? 26.084 23.422 -32.674 1.00 65.00 305 LEU A CA 1
ATOM 2450 C C . LEU A 1 305 ? 26.147 24.518 -31.601 1.00 65.00 305 LEU A C 1
ATOM 2452 O O . LEU A 1 305 ? 26.387 25.678 -31.926 1.00 65.00 305 LEU A O 1
ATOM 2456 N N . LEU A 1 306 ? 26.014 24.159 -30.322 1.00 59.09 306 LEU A N 1
ATOM 2457 C CA . LEU A 1 306 ? 26.144 25.115 -29.220 1.00 59.09 306 LEU A CA 1
ATOM 2458 C C . LEU A 1 306 ? 27.557 25.674 -29.064 1.00 59.09 306 LEU A C 1
ATOM 2460 O O . LEU A 1 306 ? 27.703 26.822 -28.667 1.00 59.09 306 LEU A O 1
ATOM 2464 N N . SER A 1 307 ? 28.603 24.923 -29.416 1.00 55.00 307 SER A N 1
ATOM 2465 C CA . SER A 1 307 ? 29.971 25.461 -29.401 1.00 55.00 307 SER A CA 1
ATOM 2466 C C . SER A 1 307 ? 30.185 26.604 -30.411 1.00 55.00 307 SER A C 1
ATOM 2468 O O . SER A 1 307 ? 31.094 27.415 -30.230 1.00 55.00 307 SER A O 1
ATOM 2470 N N . PHE A 1 308 ? 29.315 26.722 -31.425 1.00 50.53 308 PHE A N 1
ATOM 2471 C CA . PHE A 1 308 ? 29.283 27.849 -32.365 1.00 50.53 308 PHE A CA 1
ATOM 2472 C C . PHE A 1 308 ? 28.459 29.048 -31.862 1.00 50.53 308 PHE A C 1
ATOM 2474 O O . PHE A 1 308 ? 28.621 30.157 -32.374 1.00 50.53 308 PHE A O 1
ATOM 2481 N N . VAL A 1 309 ? 27.615 28.866 -30.841 1.00 49.59 309 VAL A N 1
ATOM 2482 C CA . VAL A 1 309 ? 26.807 29.927 -30.226 1.00 49.59 309 VAL A CA 1
ATOM 2483 C C . VAL A 1 309 ? 27.500 30.367 -28.928 1.00 49.59 309 VAL A C 1
ATOM 2485 O O . VAL A 1 309 ? 27.556 29.629 -27.952 1.00 49.59 309 VAL A O 1
ATOM 2488 N N . ARG A 1 310 ? 28.095 31.570 -28.907 1.00 39.78 310 ARG A N 1
ATOM 2489 C CA . ARG A 1 310 ? 28.775 32.140 -27.718 1.00 39.78 310 ARG A CA 1
ATOM 2490 C C . ARG A 1 310 ? 27.905 32.073 -26.443 1.00 39.78 310 ARG A C 1
ATOM 2492 O O . ARG A 1 310 ? 26.682 32.120 -26.552 1.00 39.78 310 ARG A O 1
ATOM 2499 N N . PRO A 1 311 ? 28.519 32.054 -25.238 1.00 44.53 311 PRO A N 1
ATOM 2500 C CA . PRO A 1 311 ? 27.839 31.751 -23.983 1.00 44.53 311 PRO A CA 1
ATOM 2501 C C . PRO A 1 311 ? 26.997 32.944 -23.532 1.00 44.53 311 PRO A C 1
ATOM 2503 O O . PRO A 1 311 ? 27.438 33.786 -22.752 1.00 44.53 311 PRO A O 1
ATOM 2506 N N . LEU A 1 312 ? 25.775 33.036 -24.034 1.00 34.34 312 LEU A N 1
ATOM 2507 C CA . LEU A 1 312 ? 24.740 33.847 -23.422 1.00 34.34 312 LEU A CA 1
ATOM 2508 C C . LEU A 1 312 ? 23.672 32.895 -22.908 1.00 34.34 312 LEU A C 1
ATOM 2510 O O . LEU A 1 312 ? 22.984 32.238 -23.676 1.00 34.34 312 LEU A O 1
ATOM 2514 N N . GLN A 1 313 ? 23.582 32.894 -21.580 1.00 39.59 313 GLN A N 1
ATOM 2515 C CA . GLN A 1 313 ? 22.556 32.279 -20.752 1.00 39.59 313 GLN A CA 1
ATOM 2516 C C . GLN A 1 313 ? 22.727 30.770 -20.536 1.00 39.59 313 GLN A C 1
ATOM 2518 O O . GLN A 1 313 ? 22.676 29.943 -21.437 1.00 39.59 313 GLN A O 1
ATOM 2523 N N . THR A 1 314 ? 22.929 30.418 -19.267 1.00 44.84 314 THR A N 1
ATOM 2524 C CA . THR A 1 314 ? 22.550 29.130 -18.687 1.00 44.84 314 THR A CA 1
ATOM 2525 C C . THR A 1 314 ? 21.082 28.876 -19.013 1.00 44.84 314 THR A C 1
ATOM 2527 O O . THR A 1 314 ? 20.200 29.370 -18.315 1.00 44.84 314 THR A O 1
ATOM 2530 N N . ILE A 1 315 ? 20.825 28.173 -20.114 1.00 44.44 315 ILE A N 1
ATOM 2531 C CA . ILE A 1 315 ? 19.476 27.753 -20.487 1.00 44.44 315 ILE A CA 1
ATOM 2532 C C . ILE A 1 315 ? 19.138 26.484 -19.677 1.00 44.44 315 ILE A C 1
ATOM 2534 O O . ILE A 1 315 ? 20.003 25.611 -19.553 1.00 44.44 315 ILE A O 1
ATOM 2538 N N . PRO A 1 316 ? 17.918 26.348 -19.123 1.00 40.59 316 PRO A N 1
ATOM 2539 C CA . PRO A 1 316 ? 17.531 25.309 -18.154 1.00 40.59 316 PRO A CA 1
ATOM 2540 C C . PRO A 1 316 ? 17.464 23.865 -18.697 1.00 40.59 316 PRO A C 1
ATOM 2542 O O . PRO A 1 316 ? 16.987 22.975 -18.005 1.00 40.59 316 PRO A O 1
ATOM 2545 N N . GLY A 1 317 ? 17.963 23.594 -19.906 1.00 41.19 317 GLY A N 1
ATOM 2546 C CA . GLY A 1 317 ? 17.787 22.318 -20.615 1.00 41.19 317 GLY A CA 1
ATOM 2547 C C . GLY A 1 317 ? 18.712 21.170 -20.187 1.00 41.19 317 GLY A C 1
ATOM 2548 O O . GLY A 1 317 ? 18.666 20.099 -20.784 1.00 41.19 317 GLY A O 1
ATOM 2549 N N . LYS A 1 318 ? 19.568 21.352 -19.167 1.00 42.91 318 LYS A N 1
ATOM 2550 C CA . LYS A 1 318 ? 20.345 20.229 -18.597 1.00 42.91 318 LYS A CA 1
ATOM 2551 C C . LYS A 1 318 ? 19.457 19.206 -17.875 1.00 42.91 318 LYS A C 1
ATOM 2553 O O . LYS A 1 318 ? 19.878 18.064 -17.749 1.00 42.91 318 LYS A O 1
ATOM 2558 N N . LEU A 1 319 ? 18.274 19.619 -17.414 1.00 42.59 319 LEU A N 1
ATOM 2559 C CA . LEU A 1 319 ? 17.260 18.725 -16.847 1.00 42.59 319 LEU A CA 1
ATOM 2560 C C . LEU A 1 319 ? 16.389 18.114 -17.948 1.00 42.59 319 LEU A C 1
ATOM 2562 O O . LEU A 1 319 ? 16.300 16.899 -18.018 1.00 42.59 319 LEU A O 1
ATOM 2566 N N . GLU A 1 320 ? 15.895 18.918 -18.892 1.00 43.25 320 GLU A N 1
ATOM 2567 C CA . GLU A 1 320 ? 15.002 18.432 -19.959 1.00 43.25 320 GLU A CA 1
ATOM 2568 C C . GLU A 1 320 ? 15.638 17.364 -20.864 1.00 43.25 320 GLU A C 1
ATOM 2570 O O . GLU A 1 320 ? 14.934 16.478 -21.339 1.00 43.25 320 GLU A O 1
ATOM 2575 N N . LEU A 1 321 ? 16.959 17.399 -21.092 1.00 43.12 321 LEU A N 1
ATOM 2576 C CA . LEU A 1 321 ? 17.657 16.358 -21.862 1.00 43.12 321 LEU A CA 1
ATOM 2577 C C . LEU A 1 321 ? 17.930 15.086 -21.041 1.00 43.12 321 LEU A C 1
ATOM 2579 O O . LEU A 1 321 ? 17.973 13.995 -21.597 1.00 43.12 321 LEU A O 1
ATOM 2583 N N . ALA A 1 322 ? 18.132 15.216 -19.726 1.00 42.72 322 ALA A N 1
ATOM 2584 C CA . ALA A 1 322 ? 18.203 14.050 -18.851 1.00 42.72 322 ALA A CA 1
ATOM 2585 C C . ALA A 1 322 ? 16.828 13.373 -18.787 1.00 42.72 322 ALA A C 1
ATOM 2587 O O . ALA A 1 322 ? 16.759 12.161 -18.947 1.00 42.72 322 ALA A O 1
ATOM 2588 N N . ASP A 1 323 ? 15.758 14.162 -18.677 1.00 39.69 323 ASP A N 1
ATOM 2589 C CA . ASP A 1 323 ? 14.378 13.681 -18.679 1.00 39.69 323 ASP A CA 1
ATOM 2590 C C . ASP A 1 323 ? 14.001 13.051 -20.029 1.00 39.69 323 ASP A C 1
ATOM 2592 O O . ASP A 1 323 ? 13.478 11.950 -20.045 1.00 39.69 323 ASP A O 1
ATOM 2596 N N . SER A 1 324 ? 14.387 13.623 -21.176 1.00 41.31 324 SER A N 1
ATOM 2597 C CA . SER A 1 324 ? 14.117 12.996 -22.490 1.00 41.31 324 SER A CA 1
ATOM 2598 C C . SER A 1 324 ? 14.996 11.779 -22.825 1.00 41.31 324 SER A C 1
ATOM 2600 O O . SER A 1 324 ? 14.647 11.006 -23.708 1.00 41.31 324 SER A O 1
ATOM 2602 N N . ILE A 1 325 ? 16.101 11.548 -22.107 1.00 43.81 325 ILE A N 1
ATOM 2603 C CA . ILE A 1 325 ? 16.841 10.270 -22.152 1.00 43.81 325 ILE A CA 1
ATOM 2604 C C . ILE A 1 325 ? 16.210 9.230 -21.206 1.00 43.81 325 ILE A C 1
ATOM 2606 O O . ILE A 1 325 ? 16.347 8.029 -21.438 1.00 43.81 325 ILE A O 1
ATOM 2610 N N . ILE A 1 326 ? 15.535 9.677 -20.142 1.00 40.28 326 ILE A N 1
ATOM 2611 C CA . ILE A 1 326 ? 14.854 8.829 -19.152 1.00 40.28 326 ILE A CA 1
ATOM 2612 C C . ILE A 1 326 ? 13.443 8.429 -19.625 1.00 40.28 326 ILE A C 1
ATOM 2614 O O . ILE A 1 326 ? 13.024 7.300 -19.376 1.00 40.28 326 ILE A O 1
ATOM 2618 N N . ASP A 1 327 ? 12.732 9.315 -20.321 1.00 35.44 327 ASP A N 1
ATOM 2619 C CA . ASP A 1 327 ? 11.335 9.121 -20.723 1.00 35.44 327 ASP A CA 1
ATOM 2620 C C . ASP A 1 327 ? 11.174 8.355 -22.047 1.00 35.44 327 ASP A C 1
ATOM 2622 O O . ASP A 1 327 ? 10.159 7.678 -22.221 1.00 35.44 327 ASP A O 1
ATOM 2626 N N . GLY A 1 328 ? 12.192 8.372 -22.921 1.00 37.78 328 GLY A N 1
ATOM 2627 C CA . GLY A 1 328 ? 12.160 7.721 -24.238 1.00 37.78 328 GLY A CA 1
ATOM 2628 C C . GLY A 1 328 ? 11.572 8.599 -25.333 1.00 37.78 328 GLY A C 1
ATOM 2629 O O . GLY A 1 328 ? 10.347 8.850 -25.303 1.00 37.78 328 GLY A O 1
#

Radius of gyration: 29.97 Å; chains: 1; bounding box: 61×55×82 Å

Secondary structure (DSSP, 8-state):
--HHHHHHHHHHHHHH-EEETTEEE---HHHHHHHHHHTT------HHHHHHHHHHHHHHHHHHHHHHHHTT--HHHHHHHHHH-TT-----S-GGGGT---HHHHTHHHHHHHHHHHHHHHHHHHHHHHHHHGGG--HHHHHHHHHHTTHHHHHHHTT----HHHHHHHHHHHHHHHHHHHHHHHTSS--HHHHHHHHHT-TT----HHHHHHHHHHHHHHHHHHHHHHHHHHS-HHHHHHHHHHHHHHHHHHHHHHHTT-----S------SSHHHHHHHTS-HHHHHHHHHHHHHHHHHHHHHHTS------SHHHHHHHHHHH-

Sequence (328 aa):
MQEKSSFFIIDRYKKMSYITGYIPVEYGAKDIISDMKKAGIEEAITEDEINAFLEKSRNTSYEKILGKIKEGHSVFDIMQWCRLSTDCVIPICSLQCSVSGADDVAYGYFNFEVKRIIENELERILRGFRKEHGPEYNIADILSVLDKDNLFRVSMEMGMDIHEDKVRTIISDFEKNSILLITDYVLKSWSEAEVMEKIENDTNIVFGHSELLDIIPDIMRKERFRIIGKTVVEMKNNEVLAFIGAVEKMRLLKIIRSDTGIGGGPENGSENYSSEYMTHTAALSQDDLSVLIEILRAYMNWRSLLSFVRPLQTIPGKLELADSIIDG

Foldseek 3Di:
DDPVLLLLLLVCQQQAWFADPLRTDTDALVVSVVVCVVVVVPDPDDRVNSVVSLVVLQVQQLVVLLVCLQVPDALVRNLVCLVPDSSHSFHQAHPCNVPDPDSCRGRSRVLSSSVVSLVVVLLLLLLVQCQVCPPNGDVVVSVVVCVNSNSCVNCVVSVHDDDDVVSVVSNVVLQVVLLVVLLVLLVPPDDPVVSLVVSVPDSSHSHYPVVCVVSNVLSLLLVLLLVLVVVLVVDDLVVLVVVLVVLVVLLVVLVVCVVVVPDDDPPPPPPPPVDPSVVSSNPDDSVSSVVVSVLSVVVSVVVVVVVVPPDDDPDVCVVVSSVVSSVD